Protein AF-A0A183BB86-F1 (afdb_monomer)

Organism: NCBI:txid27848

Nearest PDB structures (foldseek):
  3v79-assembly1_K  TM=8.725E-01  e=3.762E-03  Homo sapiens
  2f8y-assembly2_B  TM=8.846E-01  e=8.368E-03  Homo sapiens
  1yyh-assembly2_B  TM=8.819E-01  e=2.057E-02  Homo sapiens
  6lbf-assembly2_B  TM=8.464E-01  e=2.162E-02  Homo sapiens
  2qc9-assembly1_A  TM=4.990E-01  e=1.771E-02  Mus musculus

Structure (mmCIF, N/CA/C/O backbone):
data_AF-A0A183BB86-F1
#
_entry.id   AF-A0A183BB86-F1
#
loop_
_atom_site.group_PDB
_atom_site.id
_atom_site.type_symbol
_atom_site.label_atom_id
_atom_site.label_alt_id
_atom_site.label_comp_id
_atom_site.label_asym_id
_atom_site.label_entity_id
_atom_site.label_seq_id
_atom_site.pdbx_PDB_ins_code
_atom_site.Cartn_x
_atom_site.Cartn_y
_atom_site.Cartn_z
_atom_site.occupancy
_atom_site.B_iso_or_equiv
_atom_site.auth_seq_id
_atom_site.auth_comp_id
_atom_site.auth_asym_id
_atom_site.auth_atom_id
_atom_site.pdbx_PDB_model_num
ATOM 1 N N . LEU A 1 1 ? -7.650 15.129 41.020 1.00 38.31 1 LEU A N 1
ATOM 2 C CA . LEU A 1 1 ? -8.133 15.764 39.777 1.00 38.31 1 LEU A CA 1
ATOM 3 C C . LEU A 1 1 ? -8.322 14.640 38.784 1.00 38.31 1 LEU A C 1
ATOM 5 O O . LEU A 1 1 ? -7.413 13.845 38.614 1.00 38.31 1 LEU A O 1
ATOM 9 N N . SER A 1 2 ? -9.561 14.512 38.340 1.00 40.28 2 SER A N 1
ATOM 10 C CA . SER A 1 2 ? -10.213 13.362 37.722 1.00 40.28 2 SER A CA 1
ATOM 11 C C . SER A 1 2 ? -9.465 12.733 36.550 1.00 40.28 2 SER A C 1
ATOM 13 O O . SER A 1 2 ? -9.157 13.425 35.579 1.00 40.28 2 SER A O 1
ATOM 15 N N . ASP A 1 3 ? -9.324 11.409 36.613 1.00 43.28 3 ASP A N 1
ATOM 16 C CA . ASP A 1 3 ? -9.205 10.525 35.458 1.00 43.28 3 ASP A CA 1
ATOM 17 C C . ASP A 1 3 ? -10.439 10.703 34.565 1.00 43.28 3 ASP A C 1
ATOM 19 O O . ASP A 1 3 ? -11.461 10.037 34.721 1.00 43.28 3 ASP A O 1
ATOM 23 N N . ALA A 1 4 ? -10.365 11.653 33.637 1.00 41.25 4 ALA A N 1
ATOM 24 C CA . ALA A 1 4 ? -11.267 11.706 32.501 1.00 41.25 4 ALA A CA 1
ATOM 25 C C . ALA A 1 4 ? -10.778 10.669 31.484 1.00 41.25 4 ALA A C 1
ATOM 27 O O . ALA A 1 4 ? -10.147 11.000 30.481 1.00 41.25 4 ALA A O 1
ATOM 28 N N . VAL A 1 5 ? -11.051 9.394 31.765 1.00 46.25 5 VAL A N 1
ATOM 29 C CA . VAL A 1 5 ? -11.185 8.398 30.704 1.00 46.25 5 VAL A CA 1
ATOM 30 C C . VAL A 1 5 ? -12.463 8.787 29.976 1.00 46.25 5 VAL A C 1
ATOM 32 O O . VAL A 1 5 ? -13.560 8.385 30.348 1.00 46.25 5 VAL A O 1
ATOM 35 N N . THR A 1 6 ? -12.330 9.692 29.010 1.00 48.59 6 THR A N 1
ATOM 36 C CA . THR A 1 6 ? -13.390 9.997 28.062 1.00 48.59 6 THR A CA 1
ATOM 37 C C . THR A 1 6 ? -13.710 8.677 27.380 1.00 48.59 6 THR A C 1
ATOM 39 O O . THR A 1 6 ? -12.879 8.169 26.625 1.00 48.59 6 THR A O 1
ATOM 42 N N . GLU A 1 7 ? -14.852 8.079 27.718 1.00 49.53 7 GLU A N 1
ATOM 43 C CA . GLU A 1 7 ? -15.354 6.906 27.016 1.00 49.53 7 GLU A CA 1
ATOM 44 C C . GLU A 1 7 ? -15.358 7.248 25.527 1.00 49.53 7 GLU A C 1
ATOM 46 O O . GLU A 1 7 ? -16.041 8.175 25.079 1.00 49.53 7 GLU A O 1
ATOM 51 N N . LEU A 1 8 ? -14.475 6.586 24.775 1.00 53.34 8 LEU A N 1
ATOM 52 C CA . LEU A 1 8 ? -14.474 6.707 23.330 1.00 53.34 8 LEU A CA 1
ATOM 53 C C . LEU A 1 8 ? -15.846 6.223 22.856 1.00 53.34 8 LEU A C 1
ATOM 55 O O . LEU A 1 8 ? -16.294 5.180 23.328 1.00 53.34 8 LEU A O 1
ATOM 59 N N . PRO A 1 9 ? -16.522 6.963 21.962 1.00 58.25 9 PRO A N 1
ATOM 60 C CA . PRO A 1 9 ? -17.834 6.561 21.479 1.00 58.25 9 PRO A CA 1
ATOM 61 C C . PRO A 1 9 ? -17.770 5.127 20.943 1.00 58.25 9 PRO A C 1
ATOM 63 O O . PRO A 1 9 ? -16.873 4.810 20.160 1.00 58.25 9 PRO A O 1
ATOM 66 N N . ASP A 1 10 ? -18.737 4.291 21.338 1.00 58.84 10 ASP A N 1
ATOM 67 C CA . ASP A 1 10 ? -18.831 2.866 20.966 1.00 58.84 10 ASP A CA 1
ATOM 68 C C . ASP A 1 10 ? -18.765 2.623 19.447 1.00 58.84 10 ASP A C 1
ATOM 70 O O . ASP A 1 10 ? -18.456 1.521 18.991 1.00 58.84 10 ASP A O 1
ATOM 74 N N . ALA A 1 11 ? -19.050 3.654 18.645 1.00 63.62 11 ALA A N 1
ATOM 75 C CA . ALA A 1 11 ? -18.959 3.620 17.197 1.00 63.62 11 ALA A CA 1
ATOM 76 C C . ALA A 1 11 ? -18.257 4.865 16.640 1.00 63.62 11 ALA A C 1
ATOM 78 O O . ALA A 1 11 ? -18.600 6.008 16.955 1.00 63.62 11 ALA A O 1
ATOM 79 N N . LEU A 1 12 ? -17.301 4.632 15.740 1.00 72.69 12 LEU A N 1
ATOM 80 C CA . LEU A 1 12 ? -16.688 5.682 14.932 1.00 72.69 12 LEU A CA 1
ATOM 81 C C . LEU A 1 12 ? -17.721 6.336 13.997 1.00 72.69 12 LEU A C 1
ATOM 83 O O . LEU A 1 12 ? -18.681 5.681 13.580 1.00 72.69 12 LEU A O 1
ATOM 87 N N . PRO A 1 13 ? -17.523 7.617 13.631 1.00 75.44 13 PRO A N 1
ATOM 88 C CA . PRO A 1 13 ? -18.440 8.324 12.749 1.00 75.44 13 PRO A CA 1
ATOM 89 C C . PRO A 1 13 ? -18.588 7.607 11.404 1.00 75.44 13 PRO A C 1
ATOM 91 O O . PRO A 1 13 ? -17.641 7.010 10.881 1.00 75.44 13 PRO A O 1
ATOM 94 N N . ALA A 1 14 ? -19.794 7.700 10.840 1.00 74.06 14 ALA A N 1
ATOM 95 C CA . ALA A 1 14 ? -20.102 7.156 9.526 1.00 74.06 14 ALA A CA 1
ATOM 96 C C . ALA A 1 14 ? -19.128 7.703 8.459 1.00 74.06 14 ALA A C 1
ATOM 98 O O . ALA A 1 14 ? -18.675 8.848 8.566 1.00 74.06 14 ALA A O 1
ATOM 99 N N . PRO A 1 15 ? -18.790 6.902 7.431 1.00 78.12 15 PRO A N 1
ATOM 100 C CA . PRO A 1 15 ? -17.920 7.356 6.353 1.00 78.12 15 PRO A CA 1
ATOM 101 C C . PRO A 1 15 ? -18.531 8.544 5.598 1.00 78.12 15 PRO A C 1
ATOM 103 O O . PRO A 1 15 ? -19.746 8.751 5.607 1.00 78.12 15 PRO A O 1
ATOM 106 N N . SER A 1 16 ? -17.678 9.303 4.906 1.00 79.31 16 SER A N 1
ATOM 107 C CA . SER A 1 16 ? -18.113 10.375 4.009 1.00 79.31 16 SER A CA 1
ATOM 108 C C . SER A 1 16 ? -18.976 9.837 2.859 1.00 79.31 16 SER A C 1
ATOM 110 O O . SER A 1 16 ? -19.058 8.627 2.634 1.00 79.31 16 SER A O 1
ATOM 112 N N . LEU A 1 17 ? -19.584 10.741 2.082 1.00 71.75 17 LEU A N 1
ATOM 113 C CA . LEU A 1 17 ? -20.336 10.381 0.869 1.00 71.75 17 LEU A CA 1
ATOM 114 C C . LEU A 1 17 ? -19.495 9.555 -0.118 1.00 71.75 17 LEU A C 1
ATOM 116 O O . LEU A 1 17 ? -20.019 8.648 -0.758 1.00 71.75 17 LEU A O 1
ATOM 120 N N . ASP A 1 18 ? -18.185 9.810 -0.161 1.00 76.25 18 ASP A N 1
ATOM 121 C CA . ASP A 1 18 ? -17.228 9.072 -0.986 1.00 76.25 18 ASP A CA 1
ATOM 122 C C . ASP A 1 18 ? -16.643 7.846 -0.264 1.00 76.25 18 ASP A C 1
ATOM 124 O O . ASP A 1 18 ? -15.666 7.253 -0.722 1.00 76.25 18 ASP A O 1
ATOM 128 N N . GLY A 1 19 ? -17.210 7.431 0.869 1.00 83.88 19 GLY A N 1
ATOM 129 C CA . GLY A 1 19 ? -16.778 6.251 1.617 1.00 83.88 19 GLY A CA 1
ATOM 130 C C . GLY A 1 19 ? -15.494 6.443 2.431 1.00 83.88 19 GLY A C 1
ATOM 131 O O . GLY A 1 19 ? -14.995 5.470 2.999 1.00 83.88 19 GLY A O 1
ATOM 132 N N . LEU A 1 20 ? -14.947 7.662 2.508 1.00 87.00 20 LEU A N 1
ATOM 133 C CA . LEU A 1 20 ? -13.727 7.937 3.268 1.00 87.00 20 LEU A CA 1
ATOM 134 C C . LEU A 1 20 ? -14.026 7.923 4.767 1.00 87.00 20 LEU A C 1
ATOM 136 O O . LEU A 1 20 ? -14.927 8.604 5.253 1.00 87.00 20 LEU A O 1
ATOM 140 N N . THR A 1 21 ? -13.236 7.158 5.508 1.00 91.69 21 THR A N 1
ATOM 141 C CA . THR A 1 21 ? -13.266 7.121 6.977 1.00 91.69 21 THR A CA 1
ATOM 142 C C . THR A 1 21 ? -12.243 8.100 7.562 1.00 91.69 21 THR A C 1
ATOM 144 O O . THR A 1 21 ? -11.303 8.482 6.858 1.00 91.69 21 THR A O 1
ATOM 147 N N . PRO A 1 22 ? -12.328 8.459 8.858 1.00 93.69 22 PRO A N 1
ATOM 148 C CA . PRO A 1 22 ? -11.283 9.242 9.526 1.00 93.69 22 PRO A CA 1
ATOM 149 C C . PRO A 1 22 ? -9.873 8.666 9.334 1.00 93.69 22 PRO A C 1
ATOM 151 O O . PRO A 1 22 ? -8.911 9.414 9.178 1.00 93.69 22 PRO A O 1
ATOM 154 N N . LEU A 1 23 ? -9.756 7.334 9.262 1.00 95.19 23 LEU A N 1
ATOM 155 C CA . LEU A 1 23 ? -8.480 6.652 9.060 1.00 95.19 23 LEU A CA 1
ATOM 156 C C . LEU A 1 23 ? -7.883 6.914 7.665 1.00 95.19 23 LEU A C 1
ATOM 158 O O . LEU A 1 23 ? -6.664 6.960 7.534 1.00 95.19 23 LEU A O 1
ATOM 162 N N . HIS A 1 24 ? -8.708 7.160 6.639 1.00 94.06 24 HIS A N 1
ATOM 163 C CA . HIS A 1 24 ? -8.213 7.574 5.320 1.00 94.06 24 HIS A CA 1
ATOM 164 C C . HIS A 1 24 ? -7.545 8.948 5.377 1.00 94.06 24 HIS A C 1
ATOM 166 O O . HIS A 1 24 ? -6.456 9.128 4.837 1.00 94.06 24 HIS A O 1
ATOM 172 N N . TYR A 1 25 ? -8.184 9.910 6.045 1.00 92.88 25 TYR A N 1
ATOM 173 C CA . TYR A 1 25 ? -7.627 11.252 6.202 1.00 92.88 25 TYR A CA 1
ATOM 174 C C . TYR A 1 25 ? -6.345 11.221 7.036 1.00 92.88 25 TYR A C 1
ATOM 176 O O . TYR A 1 25 ? -5.345 11.812 6.639 1.00 92.88 25 TYR A O 1
ATOM 184 N N . ALA A 1 26 ? -6.345 10.468 8.140 1.00 96.19 26 ALA A N 1
ATOM 185 C CA . ALA A 1 26 ? -5.178 10.318 9.004 1.00 96.19 26 ALA A CA 1
ATOM 186 C C . ALA A 1 26 ? -3.959 9.740 8.263 1.00 96.19 26 ALA A C 1
ATOM 188 O O . ALA A 1 26 ? -2.842 10.205 8.473 1.00 96.19 26 ALA A O 1
ATOM 189 N N . ALA A 1 27 ? -4.172 8.792 7.343 1.00 96.00 27 ALA A N 1
ATOM 190 C CA . ALA A 1 27 ? -3.106 8.181 6.547 1.00 96.00 27 ALA A CA 1
ATOM 191 C C . ALA A 1 27 ? -2.322 9.189 5.683 1.00 96.00 27 ALA A C 1
ATOM 193 O O . ALA A 1 27 ? -1.146 8.970 5.381 1.00 96.00 27 ALA A O 1
ATOM 194 N N . LEU A 1 28 ? -2.961 10.294 5.282 1.00 94.38 28 LEU A N 1
ATOM 195 C CA . LEU A 1 28 ? -2.365 11.341 4.446 1.00 94.38 28 LEU A CA 1
ATOM 196 C C . LEU A 1 28 ? -1.627 12.417 5.251 1.00 94.38 28 LEU A C 1
ATOM 198 O O . LEU A 1 28 ? -0.843 13.171 4.672 1.00 94.38 28 LEU A O 1
ATOM 202 N N . LEU A 1 29 ? -1.846 12.495 6.565 1.00 94.31 29 LEU A N 1
ATOM 203 C CA . LEU A 1 29 ? -1.234 13.528 7.396 1.00 94.31 29 LEU A CA 1
ATOM 204 C C . LEU A 1 29 ? 0.285 13.310 7.508 1.00 94.31 29 LEU A C 1
ATOM 206 O O . LEU A 1 29 ? 0.714 12.208 7.871 1.00 94.31 29 LEU A O 1
ATOM 210 N N . PRO A 1 30 ? 1.113 14.320 7.193 1.00 93.88 30 PRO A N 1
ATOM 211 C CA . PRO A 1 30 ? 2.547 14.250 7.436 1.00 93.88 30 PRO A CA 1
ATOM 212 C C . PRO A 1 30 ? 2.863 14.323 8.934 1.00 93.88 30 PRO A C 1
ATOM 214 O O . PRO A 1 30 ? 2.013 14.686 9.748 1.00 93.88 30 PRO A O 1
ATOM 217 N N . GLY A 1 31 ? 4.107 14.004 9.278 1.00 96.62 31 GLY A N 1
ATOM 218 C CA . GLY A 1 31 ? 4.631 14.162 10.628 1.00 96.62 31 GLY A CA 1
ATOM 219 C C . GLY A 1 31 ? 4.199 13.065 11.599 1.00 96.62 31 GLY A C 1
ATOM 220 O O . GLY A 1 31 ? 3.493 12.108 11.265 1.00 96.62 31 GLY A O 1
ATOM 221 N N . MET A 1 32 ? 4.658 13.209 12.842 1.00 95.75 32 MET A N 1
ATOM 222 C CA . MET A 1 32 ? 4.347 12.271 13.923 1.00 95.75 32 MET A CA 1
ATOM 223 C C . MET A 1 32 ? 2.882 12.362 14.355 1.00 95.75 32 MET A C 1
ATOM 225 O O . MET A 1 32 ? 2.328 11.383 14.852 1.00 95.75 32 MET A O 1
ATOM 229 N N . GLU A 1 33 ? 2.237 13.501 14.119 1.00 95.44 33 GLU A N 1
ATOM 230 C CA . GLU A 1 33 ? 0.822 13.737 14.375 1.00 95.44 33 GLU A CA 1
ATOM 231 C C . GLU A 1 33 ? -0.041 12.764 13.564 1.00 95.44 33 GLU A C 1
ATOM 233 O O . GLU A 1 33 ? -0.938 12.126 14.114 1.00 95.44 33 GLU A O 1
ATOM 238 N N . GLY A 1 34 ? 0.274 12.565 12.277 1.00 95.19 34 GLY A N 1
ATOM 239 C CA . GLY A 1 34 ? -0.422 11.594 11.430 1.00 95.19 34 GLY A CA 1
ATOM 240 C C . GLY A 1 34 ? -0.305 10.161 11.955 1.00 95.19 34 GLY A C 1
ATOM 241 O O . GLY A 1 34 ? -1.298 9.433 12.021 1.00 95.19 34 GLY A O 1
ATOM 242 N N . VAL A 1 35 ? 0.891 9.778 12.414 1.00 97.94 35 VAL A N 1
ATOM 243 C CA . VAL A 1 35 ? 1.153 8.467 13.034 1.00 97.94 35 VAL A CA 1
ATOM 244 C C . VAL A 1 35 ? 0.319 8.290 14.308 1.00 97.94 35 VAL A C 1
ATOM 246 O O . VAL A 1 35 ? -0.315 7.250 14.500 1.00 97.94 35 VAL A O 1
ATOM 249 N N . GLN A 1 36 ? 0.286 9.309 15.170 1.00 97.94 36 GLN A N 1
ATOM 250 C CA . GLN A 1 36 ? -0.463 9.289 16.428 1.00 97.94 36 GLN A CA 1
ATOM 251 C C . GLN A 1 36 ? -1.973 9.206 16.195 1.00 97.94 36 GLN A C 1
ATOM 253 O O . GLN A 1 36 ? -2.640 8.384 16.824 1.00 97.94 36 GLN A O 1
ATOM 258 N N . ILE A 1 37 ? -2.508 9.993 15.258 1.00 97.06 37 ILE A N 1
ATOM 259 C CA . ILE A 1 37 ? -3.932 9.964 14.907 1.00 97.06 37 ILE A CA 1
ATOM 260 C C . ILE A 1 37 ? -4.307 8.595 14.327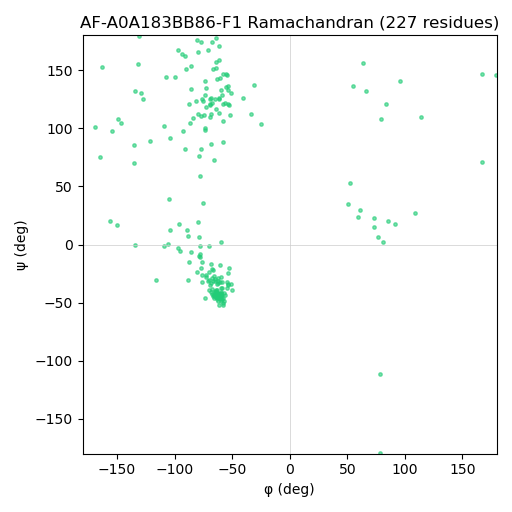 1.00 97.06 37 ILE A C 1
ATOM 262 O O . ILE A 1 37 ? -5.313 8.019 14.741 1.00 97.06 37 ILE A O 1
ATOM 266 N N . CYS A 1 38 ? -3.483 8.020 13.441 1.00 97.44 38 CYS A N 1
ATOM 267 C CA . CYS A 1 38 ? -3.698 6.656 12.949 1.00 97.44 38 CYS A CA 1
ATOM 268 C C . CYS A 1 38 ? -3.729 5.646 14.104 1.00 97.44 38 CYS A C 1
ATOM 270 O O . CYS A 1 38 ? -4.642 4.828 14.177 1.00 97.44 38 CYS A O 1
ATOM 272 N N . SER A 1 39 ? -2.775 5.729 15.037 1.00 97.62 39 SER A N 1
ATOM 273 C CA . SER A 1 39 ? -2.725 4.843 16.206 1.00 97.62 39 SER A CA 1
ATOM 274 C C . SER A 1 39 ? -3.984 4.949 17.073 1.00 97.62 39 SER A C 1
ATOM 276 O O . SER A 1 39 ? -4.532 3.924 17.475 1.00 97.62 39 SER A O 1
ATOM 278 N N . LEU A 1 40 ? -4.477 6.164 17.332 1.00 96.94 40 LEU A N 1
ATOM 279 C CA . LEU A 1 40 ? -5.700 6.386 18.109 1.00 96.94 40 LEU A CA 1
ATOM 280 C C . LEU A 1 40 ? -6.933 5.794 17.421 1.00 96.94 40 LEU A C 1
ATOM 282 O O . LEU A 1 40 ? -7.718 5.102 18.063 1.00 96.94 40 LEU A O 1
ATOM 286 N N . LEU A 1 41 ? -7.081 6.017 16.115 1.00 96.00 41 LEU A N 1
ATOM 287 C CA . LEU A 1 41 ? -8.214 5.495 15.351 1.00 96.00 41 LEU A CA 1
ATOM 288 C C . LEU A 1 41 ? -8.207 3.963 15.291 1.00 96.00 41 LEU A C 1
ATOM 290 O O . LEU A 1 41 ? -9.252 3.343 15.462 1.00 96.00 41 LEU A O 1
ATOM 294 N N . LEU A 1 42 ? -7.040 3.343 15.106 1.00 95.69 42 LEU A N 1
ATOM 295 C CA . LEU A 1 42 ? -6.911 1.882 15.110 1.00 95.69 42 LEU A CA 1
ATOM 296 C C . LEU A 1 42 ? -7.232 1.286 16.489 1.00 95.69 42 LEU A C 1
ATOM 298 O O . LEU A 1 42 ? -7.929 0.278 16.568 1.00 95.69 42 LEU A O 1
ATOM 302 N N . LYS A 1 43 ? -6.803 1.936 17.582 1.00 95.19 43 LYS A N 1
ATOM 303 C CA . LYS A 1 43 ? -7.196 1.553 18.954 1.00 95.19 43 LYS A CA 1
ATOM 304 C C . LYS A 1 43 ? -8.703 1.680 19.188 1.00 95.19 43 LYS A C 1
ATO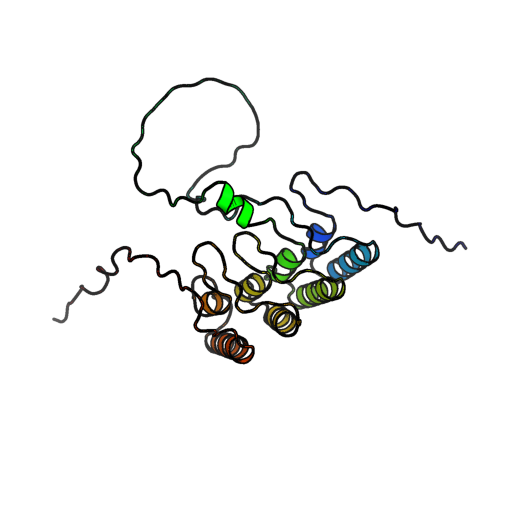M 306 O O . LYS A 1 43 ? -9.264 0.889 19.934 1.00 95.19 43 LYS A O 1
ATOM 311 N N . ALA A 1 44 ? -9.354 2.628 18.517 1.00 93.88 44 ALA A N 1
ATOM 312 C CA . ALA A 1 44 ? -10.806 2.797 18.506 1.00 93.88 44 ALA A CA 1
ATOM 313 C C . ALA A 1 44 ? -11.532 1.830 17.543 1.00 93.88 44 ALA A C 1
ATOM 315 O O . ALA A 1 44 ? -12.665 2.089 17.148 1.00 93.88 44 ALA A O 1
ATOM 316 N N . SER A 1 45 ? -10.890 0.727 17.137 1.00 91.19 45 SER A N 1
ATOM 317 C CA . SER A 1 45 ? -11.443 -0.281 16.219 1.00 91.19 45 SER A CA 1
ATOM 318 C C . SER A 1 45 ? -11.810 0.249 14.823 1.00 91.19 45 SER A C 1
ATOM 320 O O . SER A 1 45 ? -12.705 -0.285 14.166 1.00 91.19 45 SER A O 1
ATOM 322 N N . ALA A 1 46 ? -11.117 1.283 14.327 1.00 93.44 46 ALA A N 1
ATOM 323 C CA . ALA A 1 46 ? -11.237 1.678 12.925 1.00 93.44 46 ALA A CA 1
ATOM 324 C C . ALA A 1 46 ? -10.785 0.534 12.010 1.00 93.44 46 ALA A C 1
ATOM 326 O O . ALA A 1 46 ? -9.655 0.071 12.125 1.00 93.44 46 ALA A O 1
ATOM 327 N N . ASP A 1 47 ? -11.636 0.129 11.065 1.00 93.12 47 ASP A N 1
ATOM 328 C CA . ASP A 1 47 ? -11.298 -0.894 10.070 1.00 93.12 47 ASP A CA 1
ATOM 329 C C . ASP A 1 47 ? -10.228 -0.371 9.084 1.00 93.12 47 ASP A C 1
ATOM 331 O O . ASP A 1 47 ? -10.522 0.519 8.271 1.00 93.12 47 ASP A O 1
ATOM 335 N N . PRO A 1 48 ? -8.995 -0.919 9.102 1.00 95.25 48 PRO A N 1
ATOM 336 C CA . PRO A 1 48 ? -7.923 -0.484 8.211 1.00 95.25 48 PRO A CA 1
ATOM 337 C C . PRO A 1 48 ? -8.054 -1.029 6.782 1.00 95.25 48 PRO A C 1
ATOM 339 O O . PRO A 1 48 ? -7.334 -0.585 5.885 1.00 95.25 48 PRO A O 1
ATOM 342 N N . SER A 1 49 ? -8.960 -1.980 6.552 1.00 95.25 49 SER A N 1
ATOM 343 C CA . SER A 1 49 ? -9.239 -2.568 5.239 1.00 95.25 49 SER A CA 1
ATOM 344 C C . SER A 1 49 ? -10.446 -1.933 4.553 1.00 95.25 49 SER A C 1
ATOM 346 O O . SER A 1 49 ? -10.742 -2.278 3.407 1.00 95.25 49 SER A O 1
ATOM 348 N N . ARG A 1 50 ? -11.134 -0.991 5.213 1.00 92.44 50 ARG A N 1
ATOM 349 C CA . ARG A 1 50 ? -12.301 -0.316 4.647 1.00 92.44 50 ARG A CA 1
ATOM 350 C C . ARG A 1 50 ? -11.928 0.367 3.335 1.00 92.44 50 ARG A C 1
ATOM 352 O O . ARG A 1 50 ? -11.067 1.242 3.316 1.00 92.44 50 ARG A O 1
ATOM 359 N N . GLN A 1 51 ? -12.602 -0.011 2.253 1.00 90.81 51 GLN A N 1
ATOM 360 C CA . GLN A 1 51 ? -12.460 0.657 0.963 1.00 90.81 51 GLN A CA 1
ATOM 361 C C . GLN A 1 51 ? -13.398 1.861 0.891 1.00 90.81 51 GLN A C 1
ATOM 363 O O . GLN A 1 51 ? -14.579 1.764 1.237 1.00 90.81 51 GLN A O 1
ATOM 368 N N . ALA A 1 52 ? -12.865 2.984 0.419 1.00 89.38 52 ALA A N 1
ATOM 369 C CA . ALA A 1 52 ? -13.656 4.118 -0.030 1.00 89.38 52 ALA A CA 1
ATOM 370 C C . ALA A 1 52 ? -14.513 3.744 -1.255 1.00 89.38 52 ALA A C 1
ATOM 372 O O . ALA A 1 52 ? -14.443 2.635 -1.791 1.00 89.38 52 ALA A O 1
ATOM 373 N N . THR A 1 53 ? -15.318 4.682 -1.738 1.00 85.38 53 THR A N 1
ATOM 374 C CA . THR A 1 53 ? -15.943 4.547 -3.057 1.00 85.38 53 THR A CA 1
ATOM 375 C C . THR A 1 53 ? -14.873 4.607 -4.154 1.00 85.38 53 THR A C 1
ATOM 377 O O . THR A 1 53 ? -13.806 5.204 -3.985 1.00 85.38 53 THR A O 1
ATOM 380 N N . ALA A 1 54 ? -15.125 3.938 -5.280 1.00 75.38 54 ALA A N 1
ATOM 381 C CA . ALA A 1 54 ? -14.206 3.952 -6.412 1.00 75.38 54 ALA A CA 1
ATOM 382 C C . ALA A 1 54 ? -14.199 5.344 -7.069 1.00 75.38 54 ALA A C 1
ATOM 384 O O . ALA A 1 54 ? -15.174 5.748 -7.706 1.00 75.38 54 ALA A O 1
ATOM 385 N N . ASP A 1 55 ? -13.093 6.071 -6.919 1.00 67.75 55 ASP A N 1
ATOM 386 C CA . ASP A 1 55 ? -12.898 7.377 -7.549 1.00 67.75 55 ASP A CA 1
ATOM 387 C C . ASP A 1 55 ? -12.628 7.225 -9.060 1.00 67.75 55 ASP A C 1
ATOM 389 O O . ASP A 1 55 ? -11.910 6.332 -9.512 1.00 67.75 55 ASP A O 1
ATOM 393 N N . LYS A 1 56 ? -13.204 8.125 -9.862 1.00 59.28 56 LYS A N 1
ATOM 394 C CA . LYS A 1 56 ? -13.029 8.180 -11.318 1.00 59.28 56 LYS A CA 1
ATOM 395 C C . LYS A 1 56 ? -11.702 8.817 -11.744 1.00 59.28 56 LYS A C 1
ATOM 397 O O . LYS A 1 56 ? -11.382 8.721 -12.929 1.00 59.28 56 LYS A O 1
ATOM 402 N N . SER A 1 57 ? -10.941 9.427 -10.828 1.00 48.41 57 SER A N 1
ATOM 403 C CA . SER A 1 57 ? -9.689 10.152 -11.118 1.00 48.41 57 SER A CA 1
ATOM 404 C C . SER A 1 57 ? -8.641 9.353 -11.906 1.00 48.41 57 SER A C 1
ATOM 406 O O . SER A 1 57 ? -7.851 9.953 -12.630 1.00 48.41 57 SER A O 1
ATOM 408 N N . PHE A 1 58 ? -8.674 8.017 -11.840 1.00 41.81 58 PHE A N 1
ATOM 409 C CA . PHE A 1 58 ? -7.758 7.129 -12.573 1.00 41.81 58 PHE A CA 1
ATOM 410 C C . PHE A 1 58 ? -8.381 6.408 -13.771 1.00 41.81 58 PHE A C 1
ATOM 412 O O . PHE A 1 58 ? -7.690 5.648 -14.449 1.00 41.81 58 PHE A O 1
ATOM 419 N N . THR A 1 59 ? -9.666 6.623 -14.079 1.00 45.38 59 THR A N 1
ATOM 420 C CA . THR A 1 59 ? -10.201 6.073 -15.329 1.00 45.38 59 THR A CA 1
ATOM 421 C C . THR A 1 59 ? -9.555 6.794 -16.503 1.00 45.38 59 THR A C 1
ATOM 423 O O . THR A 1 59 ? -9.619 8.018 -16.585 1.00 45.38 59 THR A O 1
ATOM 426 N N . ILE A 1 60 ? -8.890 6.028 -17.374 1.00 38.28 60 ILE A N 1
ATOM 427 C CA . ILE A 1 60 ? -8.198 6.478 -18.589 1.00 38.28 60 ILE A CA 1
ATOM 428 C C . ILE A 1 60 ? -9.252 7.013 -19.571 1.00 38.28 60 ILE A C 1
ATOM 430 O O . ILE A 1 60 ? -9.640 6.343 -20.510 1.00 38.28 60 ILE A O 1
ATOM 434 N N . ASN A 1 61 ? -9.801 8.180 -19.255 1.00 37.62 61 ASN A N 1
ATOM 435 C CA . ASN A 1 61 ? -10.584 9.091 -20.087 1.00 37.62 61 ASN A CA 1
ATOM 436 C C . ASN A 1 61 ? -10.378 10.540 -19.599 1.00 37.62 61 ASN A C 1
ATOM 438 O O . ASN A 1 61 ? -11.125 11.438 -19.976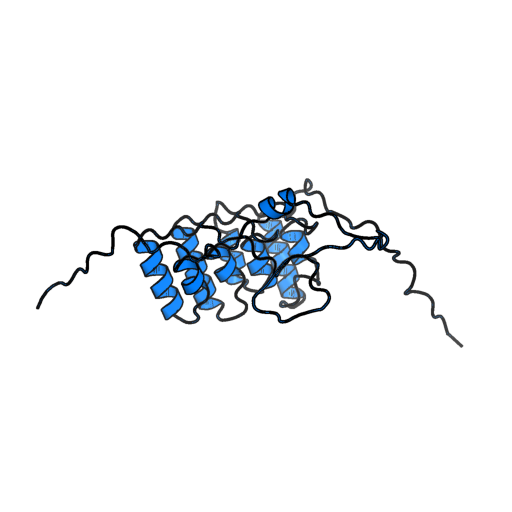 1.00 37.62 61 ASN A O 1
ATOM 442 N N . SER A 1 62 ? -9.336 10.803 -18.797 1.00 38.69 62 SER A N 1
ATOM 443 C CA . SER A 1 62 ? -8.835 12.159 -18.545 1.00 38.69 62 SER A CA 1
ATOM 444 C C . SER A 1 62 ? -8.002 12.639 -19.734 1.00 38.69 62 SER A C 1
ATOM 446 O O . SER A 1 62 ? -6.826 12.964 -19.616 1.00 38.69 62 SER A O 1
ATOM 448 N N . SER A 1 63 ? -8.628 12.681 -20.904 1.00 37.88 63 SER A N 1
ATOM 449 C CA . SER A 1 63 ? -8.220 13.554 -21.996 1.00 37.88 63 SER A CA 1
ATOM 450 C C . SER A 1 63 ? -9.209 14.717 -22.042 1.00 37.88 63 SER A C 1
ATOM 452 O O . SER A 1 63 ? -10.239 14.628 -22.697 1.00 37.88 63 SER A O 1
ATOM 454 N N . GLY A 1 64 ? -8.871 15.792 -21.323 1.00 40.38 64 GLY A N 1
ATOM 455 C CA . GLY A 1 64 ? -9.336 17.157 -21.590 1.00 40.38 64 GLY A CA 1
ATOM 456 C C . GLY A 1 64 ? -10.748 17.543 -21.126 1.00 40.38 64 GLY A C 1
ATOM 457 O O . GLY A 1 64 ? -11.734 17.242 -21.786 1.00 40.38 64 GLY A O 1
ATOM 458 N N . GLY A 1 65 ? -10.809 18.369 -20.074 1.00 31.88 65 GLY A N 1
ATOM 459 C CA . GLY A 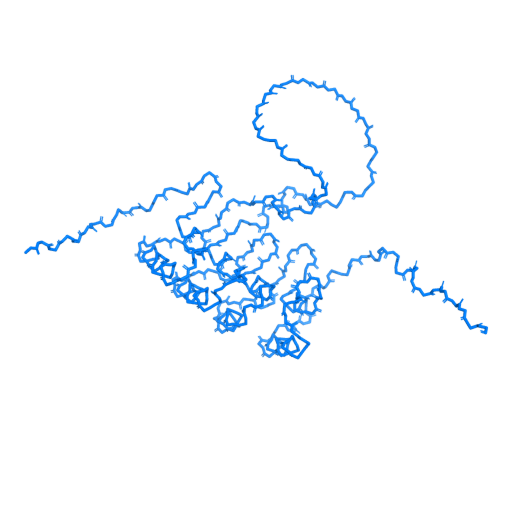1 65 ? -11.977 19.185 -19.700 1.00 31.88 65 GLY A CA 1
ATOM 460 C C . GLY A 1 65 ? -12.877 18.541 -18.637 1.00 31.88 65 GLY A C 1
ATOM 461 O O . GLY A 1 65 ? -13.102 17.344 -18.650 1.00 31.88 65 GLY A O 1
ATOM 462 N N . THR A 1 66 ? -13.440 19.231 -17.650 1.00 34.66 66 THR A N 1
ATOM 463 C CA . THR A 1 66 ? -13.540 20.659 -17.332 1.00 34.66 66 THR A CA 1
ATOM 464 C C . THR A 1 66 ? -13.952 20.776 -15.861 1.00 34.66 66 THR A C 1
ATOM 466 O O . THR A 1 66 ? -14.711 19.936 -15.376 1.00 34.66 66 THR A O 1
ATOM 469 N N . ASN A 1 67 ? -13.582 21.874 -15.197 1.00 44.75 67 ASN A N 1
ATOM 470 C CA . ASN A 1 67 ? -14.419 22.459 -14.146 1.00 44.75 67 ASN A CA 1
ATOM 471 C C . ASN A 1 67 ? -15.895 22.403 -14.569 1.00 44.75 67 ASN A C 1
ATOM 473 O O . ASN A 1 67 ? -16.214 22.929 -15.634 1.00 44.75 67 ASN A O 1
ATOM 477 N N . LYS A 1 68 ? -16.778 21.830 -13.747 1.00 35.66 68 LYS A N 1
ATOM 478 C CA . LYS A 1 68 ? -18.170 22.286 -13.606 1.00 35.66 68 LYS A CA 1
ATOM 479 C C . LYS A 1 68 ? -18.844 21.608 -12.420 1.00 35.66 68 LYS A C 1
ATOM 481 O O . LYS A 1 68 ? -19.293 20.467 -12.475 1.00 35.66 68 LYS A O 1
ATOM 486 N N . SER A 1 69 ? -18.909 22.381 -11.347 1.00 32.00 69 SER A N 1
ATOM 487 C CA . SER A 1 69 ? -19.910 22.280 -10.301 1.00 32.00 69 SER A CA 1
ATOM 488 C C . SER A 1 69 ? -21.329 22.346 -10.886 1.00 32.00 69 SER A C 1
ATOM 490 O O . SER A 1 69 ? -21.572 23.107 -11.816 1.00 32.00 69 SER A O 1
ATOM 492 N N . ALA A 1 70 ? -22.231 21.596 -10.251 1.00 34.47 70 ALA A N 1
ATOM 493 C CA . ALA A 1 70 ? -23.662 21.842 -10.041 1.00 34.47 70 ALA A CA 1
ATOM 494 C C . ALA A 1 70 ? -24.634 22.121 -11.220 1.00 34.47 70 ALA A C 1
ATOM 496 O O . ALA A 1 70 ? -24.469 23.033 -12.020 1.00 34.47 70 ALA A O 1
ATOM 497 N N . SER A 1 71 ? -25.788 21.442 -11.094 1.00 33.06 71 SER A N 1
ATOM 498 C CA . SER A 1 71 ? -27.156 21.872 -11.443 1.00 33.06 71 SER A CA 1
ATOM 499 C C . SER A 1 71 ? -27.667 21.728 -12.889 1.00 33.06 71 SER A C 1
ATOM 501 O O . SER A 1 71 ? -27.236 22.433 -13.792 1.00 33.06 71 SER A O 1
ATOM 503 N N . GLY A 1 72 ? -28.762 20.961 -13.029 1.00 29.53 72 GLY A N 1
ATOM 504 C CA . GLY A 1 72 ? -29.960 21.449 -13.732 1.00 29.53 72 GLY A CA 1
ATOM 505 C C . GLY A 1 72 ? -30.375 20.778 -15.051 1.00 29.53 72 GLY A C 1
ATOM 506 O O . GLY A 1 72 ? -29.801 21.047 -16.094 1.00 29.53 72 GLY A O 1
ATOM 507 N N . SER A 1 73 ? -31.495 20.049 -14.979 1.00 28.55 73 SER A N 1
ATOM 508 C CA . SER A 1 73 ? -32.578 19.910 -15.975 1.00 28.55 73 SER A CA 1
ATOM 509 C C . SER A 1 73 ? -32.389 19.249 -17.358 1.00 28.55 73 SER A C 1
ATOM 511 O O . SER A 1 73 ? -31.557 19.587 -18.187 1.00 28.55 73 SER A O 1
ATOM 513 N N . SER A 1 74 ? -33.359 18.363 -17.606 1.00 38.47 74 SER A N 1
ATOM 514 C CA . SER A 1 74 ? -33.868 17.733 -18.834 1.00 38.47 74 SER A CA 1
ATOM 515 C C . SER A 1 74 ? -33.815 18.515 -20.161 1.00 38.47 74 SER A C 1
ATOM 517 O O . SER A 1 74 ? -34.343 19.624 -20.230 1.00 38.47 74 SER A O 1
ATOM 519 N N . ARG A 1 75 ? -33.417 17.839 -21.252 1.00 30.34 75 ARG A N 1
ATOM 520 C CA . ARG A 1 75 ? -34.223 17.474 -22.453 1.00 30.34 75 ARG A CA 1
ATOM 521 C C . ARG A 1 75 ? -33.301 16.998 -23.589 1.00 30.34 75 ARG A C 1
ATOM 523 O O . ARG A 1 75 ? -32.162 17.430 -23.689 1.00 30.34 75 ARG A O 1
ATOM 530 N N . GLY A 1 76 ? -33.801 16.049 -24.383 1.00 33.88 76 GLY A N 1
ATOM 531 C CA . GLY A 1 76 ? -33.017 15.238 -25.318 1.00 33.88 76 GLY A CA 1
ATOM 532 C C . GLY A 1 76 ? -32.609 15.913 -26.626 1.00 33.88 76 GLY A C 1
ATOM 533 O O . GLY A 1 76 ? -33.050 17.014 -26.925 1.00 33.88 76 GLY A O 1
ATOM 534 N N . GLN A 1 77 ? -31.791 15.196 -27.396 1.00 32.44 77 GLN A N 1
ATOM 535 C CA . GLN A 1 77 ? -31.917 14.912 -28.832 1.00 32.44 77 GLN A CA 1
ATOM 536 C C . GLN A 1 77 ? -30.713 14.056 -29.264 1.00 32.44 77 GLN A C 1
ATOM 538 O O . GLN A 1 77 ? -29.612 14.184 -28.729 1.00 32.44 77 GLN A O 1
ATOM 543 N N . ASN A 1 78 ? -30.971 13.156 -30.209 1.00 39.84 78 ASN A N 1
ATOM 544 C CA . ASN A 1 78 ? -30.020 12.220 -30.797 1.00 39.84 78 ASN A CA 1
ATOM 545 C C . ASN A 1 78 ? -29.043 12.938 -31.734 1.00 39.84 78 ASN A C 1
ATOM 547 O O . ASN A 1 78 ? -29.493 13.663 -32.617 1.00 39.84 78 ASN A O 1
ATOM 551 N N . SER A 1 79 ? -27.748 12.625 -31.634 1.00 35.00 79 SER A N 1
ATOM 552 C CA . SER A 1 79 ? -26.776 12.901 -32.699 1.00 35.00 79 SER A CA 1
ATOM 553 C C . SER A 1 79 ? -25.714 11.809 -32.724 1.00 35.00 79 SER A C 1
ATOM 555 O O . SER A 1 79 ? -24.836 11.750 -31.866 1.00 35.00 79 SER A O 1
ATOM 557 N N . SER A 1 80 ? -25.827 10.935 -33.718 1.00 42.03 80 SER A N 1
ATOM 558 C CA . SER A 1 80 ? -24.860 9.911 -34.090 1.00 42.03 80 SER A CA 1
ATOM 559 C C . SER A 1 80 ? -23.470 10.513 -34.315 1.00 42.03 80 SER A C 1
ATOM 561 O O . SER A 1 80 ? -23.293 11.325 -35.222 1.00 42.03 80 SER A O 1
ATOM 563 N N . THR A 1 81 ? -22.467 10.066 -33.561 1.00 36.00 81 THR A N 1
ATOM 564 C CA . THR A 1 81 ? -21.062 10.183 -33.967 1.00 36.00 81 THR A CA 1
ATOM 565 C C . THR A 1 81 ? -20.376 8.831 -33.834 1.00 36.00 81 THR A C 1
ATOM 567 O O . THR A 1 81 ? -20.532 8.102 -32.857 1.00 36.00 81 THR A O 1
ATOM 570 N N . ASN A 1 82 ? -19.699 8.475 -34.921 1.00 30.42 82 ASN A N 1
AT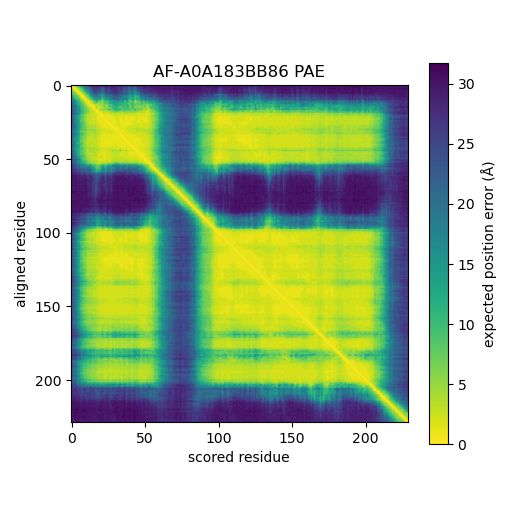OM 571 C CA . ASN A 1 82 ? -19.130 7.172 -35.212 1.00 30.42 82 ASN A CA 1
ATOM 572 C C . ASN A 1 82 ? -18.169 6.662 -34.130 1.00 30.42 82 ASN A C 1
ATOM 574 O O . ASN A 1 82 ? -17.273 7.361 -33.663 1.00 30.42 82 ASN A O 1
ATOM 578 N N . LEU A 1 83 ? -18.368 5.386 -33.813 1.00 42.66 83 LEU A N 1
ATOM 579 C CA . LEU A 1 83 ? -17.583 4.533 -32.936 1.00 42.66 83 LEU A CA 1
ATOM 580 C C . LEU A 1 83 ? -16.274 4.119 -33.621 1.00 42.66 83 LEU A C 1
ATOM 582 O O . LEU A 1 83 ? -16.307 3.279 -34.514 1.00 42.66 83 LEU A O 1
ATOM 586 N N . THR A 1 84 ? -15.124 4.603 -33.152 1.00 36.25 84 THR A N 1
ATOM 587 C CA . THR A 1 84 ? -13.838 3.908 -33.345 1.00 36.25 84 THR A CA 1
ATOM 588 C C . THR A 1 84 ? -12.895 4.193 -32.175 1.00 36.25 84 THR A C 1
ATOM 590 O O . THR A 1 84 ? -12.351 5.289 -32.073 1.00 36.25 84 THR A O 1
ATOM 593 N N . GLY A 1 85 ? -12.673 3.187 -31.319 1.00 40.12 85 GLY A N 1
ATOM 594 C CA . GLY A 1 85 ? -11.519 3.139 -30.408 1.00 40.12 85 GLY A CA 1
ATOM 595 C C . GLY A 1 85 ? -11.776 3.344 -28.911 1.00 40.12 85 GLY A C 1
ATOM 596 O O . GLY A 1 85 ? -10.870 3.799 -28.222 1.00 40.12 85 GLY A O 1
ATOM 597 N N . GLN A 1 86 ? -12.967 3.030 -28.392 1.00 39.38 86 GLN A N 1
ATOM 598 C CA . GLN A 1 86 ? -13.222 3.036 -26.946 1.00 39.38 86 GLN A CA 1
ATOM 599 C C . GLN A 1 86 ? -12.786 1.710 -26.317 1.00 39.38 86 GLN A C 1
ATOM 601 O O . GLN A 1 86 ? -13.429 0.678 -26.517 1.00 39.38 86 GLN A O 1
ATOM 606 N N . ASP A 1 87 ? -11.699 1.748 -25.548 1.00 43.50 87 ASP A N 1
ATOM 607 C CA . ASP A 1 87 ? -11.296 0.646 -24.683 1.00 43.50 87 ASP A CA 1
ATOM 608 C C . ASP A 1 87 ? -12.403 0.385 -23.646 1.00 43.50 87 ASP A C 1
ATOM 610 O O . ASP A 1 87 ? -12.750 1.214 -22.802 1.00 43.50 87 ASP A O 1
ATOM 614 N N . TYR A 1 88 ? -13.012 -0.786 -23.797 1.00 46.12 88 TYR A N 1
ATOM 615 C CA . TYR A 1 88 ? -14.225 -1.248 -23.141 1.00 46.12 88 TYR A CA 1
ATOM 616 C C . TYR A 1 88 ? -13.914 -1.665 -21.697 1.00 46.12 88 TYR A C 1
ATOM 618 O O . TYR A 1 88 ? -13.697 -2.842 -21.425 1.00 46.12 88 TYR A O 1
ATOM 626 N N . VAL A 1 89 ? -13.859 -0.712 -20.761 1.00 52.09 89 VAL A N 1
ATOM 627 C CA . VAL A 1 89 ? -13.969 -1.050 -19.332 1.00 52.09 89 VAL A CA 1
ATOM 628 C C . VAL A 1 89 ? -15.453 -1.079 -18.978 1.00 52.09 89 VAL A C 1
ATOM 630 O O . VAL A 1 89 ? -16.094 -0.031 -18.870 1.00 52.09 89 VAL A O 1
ATOM 633 N N . THR A 1 90 ? -16.017 -2.276 -18.826 1.00 56.72 90 THR A N 1
ATOM 634 C CA . THR A 1 90 ? -17.420 -2.463 -18.432 1.00 56.72 90 THR A CA 1
ATOM 635 C C . THR A 1 90 ? -17.675 -1.927 -17.023 1.00 56.72 90 THR A C 1
ATOM 637 O O . THR A 1 90 ? -16.769 -1.836 -16.193 1.00 56.72 90 THR A O 1
ATOM 640 N N . THR A 1 91 ? -18.930 -1.596 -16.705 1.00 55.56 91 THR A N 1
ATOM 641 C CA . THR A 1 91 ? -19.346 -1.204 -15.345 1.00 55.56 91 THR A CA 1
ATOM 642 C C . THR A 1 91 ? -18.950 -2.252 -14.294 1.00 55.56 91 THR A C 1
ATOM 644 O O . THR A 1 91 ? -18.561 -1.895 -13.186 1.00 55.56 91 THR A O 1
ATOM 647 N N . GLU A 1 92 ? -18.959 -3.534 -14.662 1.00 52.41 92 GLU A N 1
ATOM 648 C CA . GLU A 1 92 ? -18.532 -4.648 -13.805 1.00 52.41 92 GLU A CA 1
ATOM 649 C C . GLU A 1 92 ? -17.020 -4.641 -13.542 1.00 52.41 92 GLU A C 1
ATOM 651 O O . GLU A 1 92 ? -16.583 -4.823 -12.408 1.00 52.41 92 GLU A O 1
ATOM 656 N N . GLN A 1 93 ? -16.207 -4.334 -14.558 1.00 53.59 93 GLN A N 1
ATOM 657 C CA . GLN A 1 93 ? -14.761 -4.176 -14.386 1.00 53.59 93 GLN A CA 1
ATOM 658 C C . GLN A 1 93 ? -14.417 -2.980 -13.490 1.00 53.59 93 GLN A C 1
ATOM 660 O O . GLN A 1 93 ? -13.424 -3.041 -12.775 1.00 53.59 93 GLN A O 1
ATOM 665 N N . ARG A 1 94 ? -15.247 -1.924 -13.456 1.00 54.41 94 ARG A N 1
ATOM 666 C CA . ARG A 1 94 ? -15.070 -0.786 -12.528 1.00 54.41 94 ARG A CA 1
ATOM 667 C C . ARG A 1 94 ? -15.333 -1.171 -11.073 1.00 54.41 94 ARG A C 1
ATOM 669 O O . ARG A 1 94 ? -14.641 -0.667 -10.195 1.00 54.41 94 ARG A O 1
ATOM 676 N N . ALA A 1 95 ? -16.287 -2.066 -10.813 1.00 52.81 95 ALA A N 1
ATOM 677 C CA . ALA A 1 95 ? -16.512 -2.604 -9.470 1.00 52.81 95 ALA A CA 1
ATOM 678 C C . ALA A 1 95 ? -15.314 -3.441 -8.985 1.00 52.81 95 ALA A C 1
ATOM 680 O O . ALA A 1 95 ? -14.993 -3.428 -7.799 1.00 52.81 95 ALA A O 1
ATOM 681 N N . LEU A 1 96 ? -14.605 -4.094 -9.914 1.00 54.78 96 LEU A N 1
ATOM 682 C CA . LEU A 1 96 ? -13.404 -4.885 -9.634 1.00 54.78 96 LEU A CA 1
ATOM 683 C C . LEU A 1 96 ? -12.200 -4.049 -9.171 1.00 54.78 96 LEU A C 1
ATOM 685 O O . LEU A 1 96 ? -11.275 -4.586 -8.566 1.00 54.78 96 LEU A O 1
ATOM 689 N N . LEU A 1 97 ? -12.192 -2.748 -9.475 1.00 66.62 97 LEU A N 1
ATOM 690 C CA . LEU A 1 97 ? -11.063 -1.875 -9.175 1.00 66.62 97 LEU A CA 1
ATOM 691 C C . LEU A 1 97 ? -10.987 -1.484 -7.706 1.00 66.62 97 LEU A C 1
ATOM 693 O O . LEU A 1 97 ? -9.884 -1.208 -7.252 1.00 66.62 97 LEU A O 1
ATOM 697 N N . GLY A 1 98 ? -12.115 -1.481 -6.988 1.00 78.31 98 GLY A N 1
ATOM 698 C CA . GLY A 1 98 ? -12.187 -1.109 -5.578 1.00 78.31 98 GLY A CA 1
ATOM 699 C C . GLY A 1 98 ? -11.819 0.353 -5.293 1.00 78.31 98 GLY A C 1
ATOM 700 O O . GLY A 1 98 ? -11.097 1.015 -6.042 1.00 78.31 98 GLY A O 1
ATOM 701 N N . GLY A 1 99 ? -12.320 0.886 -4.180 1.00 88.50 99 GLY A N 1
ATOM 702 C CA . GLY A 1 99 ? -11.820 2.156 -3.665 1.00 88.50 99 GLY A CA 1
ATOM 703 C C . GLY A 1 99 ? -10.516 1.988 -2.898 1.00 88.50 99 GLY A C 1
ATOM 704 O O . GLY A 1 99 ? -10.113 0.886 -2.509 1.00 88.50 99 GLY A O 1
ATOM 705 N N . ARG A 1 100 ? -9.848 3.118 -2.666 1.00 91.00 100 ARG A N 1
ATOM 706 C CA . ARG A 1 100 ? -8.633 3.174 -1.849 1.00 91.00 100 ARG A CA 1
ATOM 707 C C . ARG A 1 100 ? -8.955 2.771 -0.415 1.00 91.00 100 ARG A C 1
ATOM 709 O O . ARG A 1 100 ? -10.010 3.123 0.094 1.00 91.00 100 ARG A O 1
ATOM 716 N N . THR A 1 101 ? -8.029 2.059 0.214 1.00 95.31 101 THR A N 1
ATOM 717 C CA . THR A 1 101 ? -8.009 1.862 1.671 1.00 95.31 101 THR A CA 1
ATOM 718 C C . THR A 1 101 ? -7.049 2.874 2.299 1.00 95.31 101 THR A C 1
ATOM 720 O O . THR A 1 101 ? -6.219 3.448 1.579 1.00 95.31 101 THR A O 1
ATOM 723 N N . PRO A 1 102 ? -7.064 3.059 3.628 1.00 95.94 102 PRO A N 1
ATOM 724 C CA . PRO A 1 102 ? -6.044 3.852 4.309 1.00 95.94 102 PRO A CA 1
ATOM 725 C C . PRO A 1 102 ? -4.617 3.368 4.008 1.00 95.94 102 PRO A C 1
ATOM 727 O O . PRO A 1 102 ? -3.725 4.185 3.783 1.00 95.94 102 PRO A O 1
ATOM 730 N N . LEU A 1 103 ? -4.420 2.048 3.895 1.00 97.62 103 LEU A N 1
ATOM 731 C CA . LEU A 1 103 ? -3.126 1.454 3.550 1.00 97.62 103 LEU A CA 1
ATOM 732 C C . LEU A 1 103 ? -2.657 1.861 2.144 1.00 97.62 103 LEU A C 1
ATOM 734 O O . LEU A 1 103 ? -1.492 2.204 1.965 1.00 97.62 103 LEU A O 1
ATOM 738 N N . HIS A 1 104 ? -3.560 1.902 1.156 1.00 96.06 104 HIS A N 1
ATOM 739 C CA . HIS A 1 104 ? -3.223 2.400 -0.183 1.00 96.06 104 HIS A CA 1
ATOM 740 C C . HIS A 1 104 ? -2.747 3.855 -0.149 1.00 96.06 104 HIS A C 1
ATOM 742 O O . HIS A 1 104 ? -1.778 4.194 -0.825 1.00 96.06 104 HIS A O 1
ATOM 748 N N . LEU A 1 105 ? -3.419 4.708 0.632 1.00 95.12 105 LEU A N 1
ATOM 749 C CA . LEU A 1 105 ? -3.051 6.118 0.763 1.00 95.12 105 LEU A CA 1
ATOM 750 C C . LEU A 1 105 ? -1.668 6.272 1.397 1.00 95.12 105 LEU A C 1
ATOM 752 O O . LEU A 1 105 ? -0.850 7.011 0.861 1.00 95.12 105 LEU A O 1
ATOM 756 N N . ALA A 1 106 ? -1.380 5.534 2.472 1.00 97.06 106 ALA A N 1
ATOM 757 C CA . ALA A 1 106 ? -0.074 5.567 3.125 1.00 97.06 106 ALA A CA 1
ATOM 758 C C . ALA A 1 106 ? 1.058 5.096 2.189 1.00 97.06 106 ALA A C 1
ATOM 760 O O . ALA A 1 106 ? 2.101 5.743 2.119 1.00 97.06 106 ALA A O 1
ATOM 761 N N . CYS A 1 107 ? 0.845 4.021 1.419 1.00 96.88 107 CYS A N 1
ATOM 762 C CA . CYS A 1 107 ? 1.838 3.508 0.466 1.00 96.88 107 CYS A CA 1
ATOM 763 C C . CYS A 1 107 ? 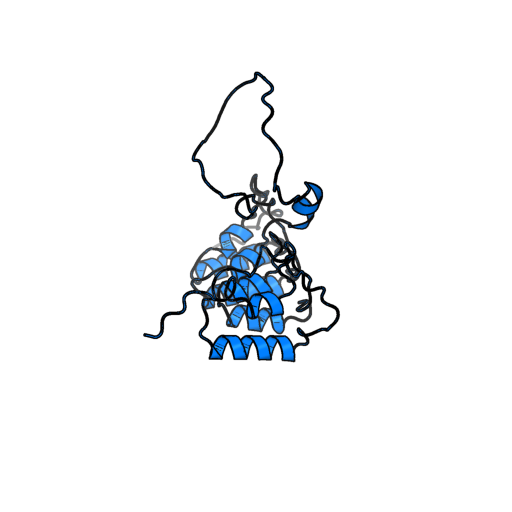2.055 4.422 -0.751 1.00 96.88 107 CYS A C 1
ATOM 765 O O . CYS A 1 107 ? 3.157 4.459 -1.296 1.00 96.88 107 CYS A O 1
ATOM 767 N N . ALA A 1 108 ? 1.028 5.161 -1.175 1.00 94.56 108 ALA A N 1
ATOM 768 C CA . ALA A 1 108 ? 1.103 6.076 -2.314 1.00 94.56 108 ALA A CA 1
ATOM 769 C C . ALA A 1 108 ? 1.792 7.413 -1.996 1.00 94.56 108 ALA A C 1
ATOM 771 O O . ALA A 1 108 ? 2.018 8.201 -2.914 1.00 94.56 108 ALA A O 1
ATOM 772 N N . ARG A 1 109 ? 2.107 7.690 -0.724 1.00 93.44 109 ARG A N 1
ATOM 773 C CA . ARG A 1 109 ? 2.803 8.916 -0.326 1.00 93.44 109 ARG A CA 1
ATOM 774 C C . ARG A 1 109 ? 4.201 8.945 -0.913 1.00 93.44 109 ARG A C 1
ATOM 776 O O . ARG A 1 109 ? 5.001 8.046 -0.669 1.00 93.44 109 ARG A O 1
ATOM 783 N N . ASP A 1 110 ? 4.480 10.023 -1.622 1.00 92.06 110 ASP A N 1
ATOM 784 C CA . ASP A 1 110 ? 5.780 10.336 -2.199 1.00 92.06 110 ASP A CA 1
ATOM 785 C C . ASP A 1 110 ? 6.543 11.415 -1.412 1.00 92.06 110 ASP A C 1
ATOM 787 O O . ASP A 1 110 ? 7.535 11.975 -1.877 1.00 92.06 110 ASP A O 1
ATOM 791 N N . TYR A 1 111 ? 6.050 11.702 -0.209 1.00 92.75 111 TYR A N 1
ATOM 792 C CA . TYR A 1 111 ? 6.634 12.582 0.786 1.00 92.75 111 TYR A CA 1
ATOM 793 C C . TYR A 1 111 ? 6.639 11.876 2.140 1.00 92.75 111 TYR A C 1
ATOM 795 O O . TYR A 1 111 ? 5.802 11.007 2.412 1.00 92.75 111 TYR A O 1
ATOM 803 N N . ASP A 1 112 ? 7.555 12.294 3.017 1.00 95.44 112 ASP A N 1
ATOM 804 C CA . ASP A 1 112 ? 7.587 11.865 4.419 1.00 95.44 112 ASP A CA 1
ATOM 805 C C . ASP A 1 112 ? 7.554 10.328 4.566 1.00 95.44 112 ASP A C 1
ATOM 807 O O . ASP A 1 112 ? 6.698 9.739 5.233 1.00 95.44 112 ASP A O 1
ATOM 811 N N . HIS A 1 113 ? 8.485 9.670 3.863 1.00 95.88 113 HIS A N 1
ATOM 812 C CA . HIS A 1 113 ? 8.566 8.210 3.784 1.00 95.88 113 HIS A CA 1
ATOM 813 C C . HIS A 1 113 ? 8.742 7.558 5.157 1.00 95.88 113 HIS A C 1
ATOM 815 O O . HIS A 1 113 ? 8.220 6.466 5.379 1.00 95.88 113 HIS A O 1
ATOM 821 N N . GLU A 1 114 ? 9.431 8.222 6.088 1.00 96.94 114 GLU A N 1
ATOM 822 C CA . GLU A 1 114 ? 9.650 7.718 7.443 1.00 96.94 114 GLU A CA 1
ATOM 823 C C . GLU A 1 114 ? 8.322 7.525 8.189 1.00 96.94 114 GLU A C 1
ATOM 825 O O . GLU A 1 114 ? 8.036 6.433 8.686 1.00 96.94 114 GLU A O 1
ATOM 830 N N . ASN A 1 115 ? 7.469 8.552 8.231 1.00 97.88 115 ASN A N 1
ATOM 831 C CA . ASN A 1 115 ? 6.191 8.454 8.934 1.00 97.88 115 ASN A CA 1
ATOM 832 C C . ASN A 1 115 ? 5.159 7.652 8.137 1.00 97.88 115 ASN A C 1
ATOM 834 O O . ASN A 1 115 ? 4.383 6.912 8.740 1.00 97.88 115 ASN A O 1
ATOM 838 N N . ALA A 1 116 ? 5.200 7.695 6.800 1.00 98.00 116 ALA A N 1
ATOM 839 C CA . ALA A 1 116 ? 4.407 6.791 5.968 1.00 98.00 116 ALA A CA 1
ATOM 840 C C . ALA A 1 116 ? 4.704 5.318 6.303 1.00 98.00 116 ALA A C 1
ATOM 842 O O . ALA A 1 116 ? 3.780 4.530 6.488 1.00 98.00 116 ALA A O 1
ATOM 843 N N . THR A 1 117 ? 5.982 4.964 6.480 1.00 98.19 117 THR A N 1
ATOM 844 C CA . THR A 1 117 ? 6.418 3.612 6.868 1.00 98.19 117 THR A CA 1
ATOM 845 C C . THR A 1 117 ? 5.868 3.213 8.241 1.00 98.19 117 THR A C 1
ATOM 847 O O . THR A 1 117 ? 5.352 2.106 8.395 1.00 98.19 117 THR A O 1
ATOM 850 N N . LYS A 1 118 ? 5.896 4.121 9.229 1.00 98.50 118 LYS A N 1
ATOM 851 C CA . LYS A 1 118 ? 5.294 3.886 10.558 1.00 98.50 118 LYS A CA 1
ATOM 852 C C . LYS A 1 118 ? 3.781 3.662 10.466 1.00 98.50 118 LYS A C 1
ATOM 854 O O . LYS A 1 118 ? 3.260 2.757 11.110 1.00 98.50 118 LYS A O 1
ATOM 859 N N . ILE A 1 119 ? 3.078 4.453 9.652 1.00 98.50 119 ILE A N 1
ATOM 860 C CA . ILE A 1 119 ? 1.632 4.303 9.426 1.00 98.50 119 ILE A CA 1
ATOM 861 C C . ILE A 1 119 ? 1.321 2.953 8.767 1.00 98.50 119 ILE A C 1
ATOM 863 O O . ILE A 1 119 ? 0.415 2.253 9.217 1.00 98.50 119 ILE A O 1
ATOM 867 N N . VAL A 1 120 ? 2.085 2.559 7.742 1.00 98.38 120 VAL A N 1
ATOM 868 C CA . VAL A 1 120 ? 1.943 1.253 7.080 1.00 98.38 120 VAL A CA 1
ATOM 869 C C . VAL A 1 120 ? 2.131 0.115 8.082 1.00 98.38 120 VAL A C 1
ATOM 871 O O . VAL A 1 120 ? 1.292 -0.781 8.130 1.00 98.38 120 VAL A O 1
ATOM 874 N N . GLN A 1 121 ? 3.171 0.177 8.920 1.00 98.44 121 GLN A N 1
ATOM 875 C CA . GLN A 1 121 ? 3.402 -0.817 9.969 1.00 98.44 121 GLN A CA 1
ATOM 876 C C . GLN A 1 121 ? 2.204 -0.917 10.925 1.00 98.44 121 GLN A C 1
ATOM 878 O O . GLN A 1 121 ? 1.674 -2.007 11.115 1.00 98.44 121 GLN A O 1
ATOM 883 N N . LEU A 1 122 ? 1.717 0.217 11.448 1.00 98.19 122 LEU A N 1
ATOM 884 C CA . LEU A 1 122 ? 0.557 0.251 12.347 1.00 98.19 122 LEU A CA 1
ATOM 885 C C . LEU A 1 122 ? -0.694 -0.377 11.719 1.00 98.19 122 LEU A C 1
ATOM 887 O O . LEU A 1 122 ? -1.424 -1.104 12.388 1.00 98.19 122 LEU A O 1
ATOM 891 N N . MET A 1 123 ? -0.955 -0.102 10.441 1.00 98.00 123 MET A N 1
ATOM 892 C CA . MET A 1 123 ? -2.110 -0.664 9.739 1.00 98.00 123 MET A CA 1
ATOM 893 C C . MET A 1 123 ? -1.979 -2.175 9.540 1.00 98.00 123 MET A C 1
ATOM 895 O O . MET A 1 123 ? -2.956 -2.896 9.741 1.00 98.00 123 MET A O 1
ATOM 899 N N . LEU A 1 124 ? -0.793 -2.663 9.164 1.00 98.12 124 LEU A N 1
ATOM 900 C CA . LEU A 1 124 ? -0.533 -4.098 9.021 1.00 98.12 124 LEU A CA 1
ATOM 901 C C . LEU A 1 124 ? -0.678 -4.827 10.364 1.00 98.12 124 LEU A C 1
ATOM 903 O O . LEU A 1 124 ? -1.346 -5.859 10.420 1.00 98.12 124 LEU A O 1
ATOM 907 N N . ASP A 1 125 ? -0.146 -4.249 11.445 1.00 97.50 125 ASP A N 1
ATOM 908 C CA . ASP A 1 125 ? -0.275 -4.785 12.807 1.00 97.50 125 ASP A CA 1
ATOM 909 C C . ASP A 1 125 ? -1.739 -4.820 13.273 1.00 97.50 125 ASP A C 1
ATOM 911 O O . ASP A 1 125 ? -2.158 -5.755 13.954 1.00 97.50 125 ASP A O 1
ATOM 915 N N . ALA A 1 126 ? -2.549 -3.849 12.840 1.00 96.94 126 ALA A N 1
ATOM 916 C CA . ALA A 1 126 ? -3.994 -3.818 13.062 1.00 96.94 126 ALA A CA 1
ATOM 917 C C . ALA A 1 126 ? -4.797 -4.738 12.115 1.00 96.94 126 ALA A C 1
ATOM 919 O O . ALA A 1 126 ? -6.027 -4.712 12.117 1.00 96.94 126 ALA A O 1
ATOM 920 N N . GLY A 1 127 ? -4.131 -5.558 11.297 1.00 96.38 127 GLY A N 1
ATOM 921 C CA . GLY A 1 127 ? -4.778 -6.557 10.448 1.00 96.38 127 GLY A CA 1
ATOM 922 C C . GLY A 1 127 ? -5.267 -6.044 9.093 1.00 96.38 127 GLY A C 1
ATOM 923 O O . GLY A 1 127 ? -6.117 -6.694 8.480 1.00 96.38 127 GLY A O 1
ATOM 924 N N . ALA A 1 128 ? -4.740 -4.919 8.596 1.00 97.44 128 ALA A N 1
ATOM 925 C CA . ALA A 1 128 ? -5.017 -4.457 7.237 1.00 97.44 128 ALA A CA 1
ATOM 926 C C . ALA A 1 128 ? -4.724 -5.549 6.200 1.00 97.44 128 ALA A C 1
ATOM 928 O O . ALA A 1 128 ? -3.687 -6.212 6.250 1.00 97.44 128 ALA A O 1
ATOM 929 N N . ASN A 1 129 ? -5.617 -5.717 5.224 1.00 97.00 129 ASN A N 1
ATOM 930 C CA . ASN A 1 129 ? -5.387 -6.619 4.103 1.00 97.00 129 ASN A CA 1
ATOM 931 C C . ASN A 1 129 ? -4.463 -5.951 3.058 1.00 97.00 129 ASN A C 1
ATOM 933 O O . ASN A 1 129 ? -4.901 -5.015 2.381 1.00 97.00 129 ASN A O 1
ATOM 937 N N . PRO A 1 130 ? -3.219 -6.437 2.864 1.00 96.94 130 PRO A N 1
ATOM 938 C CA . PRO A 1 130 ? -2.258 -5.832 1.940 1.00 96.94 130 PRO A CA 1
ATOM 939 C C . PRO A 1 130 ? -2.519 -6.170 0.464 1.00 96.94 130 PRO A C 1
ATOM 941 O O . PRO A 1 130 ? -1.766 -5.721 -0.394 1.00 96.94 130 PRO A O 1
ATOM 944 N N . ASN A 1 131 ? -3.547 -6.969 0.155 1.00 95.12 131 ASN A N 1
ATOM 945 C CA . ASN A 1 131 ? -3.826 -7.462 -1.201 1.00 95.12 131 ASN A CA 1
ATOM 946 C C . ASN A 1 131 ? -5.071 -6.844 -1.836 1.00 95.12 131 ASN A C 1
ATOM 948 O O . ASN A 1 131 ? -5.412 -7.198 -2.965 1.00 95.12 131 ASN A O 1
ATOM 952 N N . LEU A 1 132 ? -5.782 -5.968 -1.118 1.00 93.06 132 LEU A N 1
ATOM 953 C CA . LEU A 1 132 ? -6.899 -5.241 -1.712 1.00 93.06 132 LEU A CA 1
ATOM 954 C C . LEU A 1 132 ? -6.385 -4.408 -2.884 1.00 93.06 132 LEU A C 1
ATOM 956 O O . LEU A 1 132 ? -5.275 -3.889 -2.831 1.00 93.06 132 LEU A O 1
ATOM 960 N N . MET A 1 133 ? -7.188 -4.308 -3.938 1.00 89.38 133 MET A N 1
ATOM 961 C CA . MET A 1 133 ? -6.870 -3.471 -5.087 1.00 89.38 133 MET A CA 1
ATOM 962 C C . MET A 1 133 ? -7.618 -2.145 -4.993 1.00 89.38 133 MET A C 1
ATOM 964 O O . MET A 1 133 ? -8.769 -2.101 -4.554 1.00 89.38 133 MET A O 1
ATOM 968 N N . CYS A 1 134 ? -6.958 -1.080 -5.436 1.00 87.25 134 CYS A N 1
ATOM 969 C CA . CYS A 1 134 ? -7.579 0.192 -5.770 1.00 87.25 134 CYS A CA 1
ATOM 970 C C . CYS A 1 134 ? -7.135 0.589 -7.181 1.00 87.25 134 CYS A C 1
ATOM 972 O O . CYS A 1 134 ? -5.937 0.635 -7.467 1.00 87.25 134 CYS A O 1
ATOM 974 N N . ASN A 1 135 ? -8.075 0.846 -8.090 1.00 80.31 135 ASN A N 1
ATOM 975 C CA . ASN A 1 135 ? -7.766 1.239 -9.474 1.00 80.31 135 ASN A CA 1
ATOM 976 C C . ASN A 1 135 ? -6.753 0.305 -10.167 1.00 80.31 135 ASN A C 1
ATOM 978 O O . ASN A 1 135 ? -5.903 0.747 -10.934 1.00 80.31 135 ASN A O 1
ATOM 982 N N . GLY A 1 136 ? -6.817 -0.994 -9.858 1.00 85.06 136 GLY A N 1
ATOM 983 C CA . GLY A 1 136 ? -5.926 -2.003 -10.428 1.00 85.06 136 GLY A CA 1
ATOM 984 C C . GLY A 1 136 ? -4.542 -2.103 -9.790 1.00 85.06 136 GLY A C 1
ATOM 985 O O . GLY A 1 136 ? -3.757 -2.934 -10.233 1.00 85.06 136 GLY A O 1
ATOM 986 N N . HIS A 1 137 ? -4.257 -1.314 -8.756 1.00 89.19 137 HIS A N 1
ATOM 987 C CA . HIS A 1 137 ? -3.013 -1.344 -7.996 1.00 89.19 137 HIS A CA 1
ATOM 988 C C . HIS A 1 137 ? -3.213 -1.958 -6.614 1.00 89.19 137 HIS A C 1
ATOM 990 O O . HIS A 1 137 ? -4.223 -1.710 -5.962 1.00 89.19 137 HIS A O 1
ATOM 996 N N . THR A 1 138 ? -2.213 -2.695 -6.140 1.00 94.06 138 THR A N 1
ATOM 997 C CA . THR A 1 138 ? -2.094 -3.100 -4.732 1.00 94.06 138 THR A CA 1
ATOM 998 C C . THR A 1 138 ? -1.280 -2.067 -3.944 1.00 94.06 138 THR A C 1
ATOM 1000 O O . THR A 1 138 ? -0.498 -1.323 -4.555 1.00 94.06 138 THR A O 1
ATOM 1003 N N . PRO A 1 139 ? -1.359 -2.050 -2.598 1.00 96.56 139 PRO A N 1
ATOM 1004 C CA . PRO A 1 139 ? -0.485 -1.238 -1.752 1.00 96.56 139 PRO A CA 1
ATOM 1005 C C . PRO A 1 139 ? 1.003 -1.407 -2.087 1.00 96.56 139 PRO A C 1
ATOM 1007 O O . PRO A 1 139 ? 1.726 -0.416 -2.163 1.00 96.56 139 PRO A O 1
ATOM 1010 N N . LEU A 1 140 ? 1.441 -2.638 -2.393 1.00 96.69 140 LEU A N 1
ATOM 1011 C CA . LEU A 1 140 ? 2.820 -2.930 -2.804 1.00 96.69 140 LEU A CA 1
ATOM 1012 C C . LEU A 1 140 ? 3.208 -2.202 -4.093 1.00 96.69 140 LEU A C 1
ATOM 1014 O O . LEU A 1 140 ? 4.290 -1.637 -4.194 1.00 96.69 140 LEU A O 1
ATOM 1018 N N . THR A 1 141 ? 2.337 -2.190 -5.098 1.00 93.62 141 THR A N 1
ATOM 1019 C CA . THR A 1 141 ? 2.666 -1.493 -6.351 1.00 93.62 141 THR A CA 1
ATOM 1020 C C . THR A 1 141 ? 2.630 0.022 -6.224 1.00 93.62 141 THR A C 1
ATOM 1022 O O . THR A 1 141 ? 3.377 0.701 -6.924 1.00 93.62 141 THR A O 1
ATOM 1025 N N . LEU A 1 142 ? 1.822 0.555 -5.303 1.00 93.75 142 LEU A N 1
ATOM 1026 C CA . LEU A 1 142 ? 1.823 1.982 -4.996 1.00 93.75 142 LEU A CA 1
ATOM 1027 C C . LEU A 1 142 ? 3.104 2.406 -4.273 1.00 93.75 142 LEU A C 1
ATOM 1029 O O . LEU A 1 142 ? 3.637 3.455 -4.616 1.00 93.75 142 LEU A O 1
ATOM 1033 N N . SER A 1 143 ? 3.638 1.594 -3.350 1.00 95.44 143 SER A N 1
ATOM 1034 C CA . SER A 1 143 ? 4.922 1.902 -2.700 1.00 95.44 143 SER A CA 1
ATOM 1035 C C . SER A 1 143 ? 6.113 1.819 -3.660 1.00 95.44 143 SER A C 1
ATOM 1037 O O . SER A 1 143 ? 7.049 2.608 -3.556 1.00 95.44 143 SER A O 1
ATOM 1039 N N . ILE A 1 144 ? 6.057 0.915 -4.646 1.00 94.19 144 ILE A N 1
ATOM 1040 C CA . ILE A 1 144 ? 7.028 0.860 -5.751 1.00 94.19 144 ILE A CA 1
ATOM 1041 C C . ILE A 1 144 ? 6.962 2.143 -6.592 1.00 94.19 144 ILE A C 1
ATOM 1043 O O . ILE A 1 144 ? 8.004 2.720 -6.891 1.00 94.19 144 ILE A O 1
ATOM 1047 N N . ALA A 1 145 ? 5.758 2.590 -6.966 1.00 90.88 145 ALA A N 1
ATOM 1048 C CA . ALA A 1 145 ? 5.565 3.778 -7.800 1.00 90.88 145 ALA A CA 1
ATOM 1049 C C . ALA A 1 145 ? 5.893 5.094 -7.067 1.00 90.88 145 ALA A C 1
ATOM 1051 O O . ALA A 1 145 ? 6.361 6.052 -7.687 1.00 90.88 145 ALA A O 1
ATOM 1052 N N . SER A 1 146 ? 5.678 5.152 -5.748 1.00 91.06 146 SER A N 1
ATOM 1053 C CA . SER A 1 146 ? 6.076 6.298 -4.920 1.00 91.06 146 SER A CA 1
ATOM 1054 C C . SER A 1 146 ? 7.579 6.335 -4.629 1.00 91.06 146 SER A C 1
ATOM 1056 O O . SER A 1 146 ? 8.088 7.381 -4.236 1.00 91.06 146 SER A O 1
ATOM 1058 N N . GLY A 1 147 ? 8.305 5.235 -4.864 1.00 92.06 147 GLY A N 1
ATOM 1059 C CA . GLY A 1 147 ? 9.731 5.123 -4.545 1.00 92.06 147 GLY A CA 1
ATOM 1060 C C . GLY A 1 147 ? 10.000 4.981 -3.044 1.00 92.06 147 GLY A C 1
ATOM 1061 O O . GLY A 1 147 ? 11.082 5.324 -2.573 1.00 92.06 147 GLY A O 1
ATOM 1062 N N . ASN A 1 148 ? 9.019 4.511 -2.270 1.00 94.38 148 ASN A N 1
ATOM 1063 C CA . ASN A 1 148 ? 9.169 4.302 -0.836 1.00 94.38 148 ASN A CA 1
ATOM 1064 C C . ASN A 1 148 ? 9.651 2.870 -0.549 1.00 94.38 148 ASN A C 1
ATOM 1066 O O . ASN A 1 148 ? 8.862 1.977 -0.223 1.00 94.38 148 ASN A O 1
ATOM 1070 N N . ASP A 1 149 ? 10.965 2.655 -0.664 1.00 94.50 149 ASP A N 1
ATOM 1071 C CA . ASP A 1 149 ? 11.591 1.337 -0.489 1.00 94.50 149 ASP A CA 1
ATOM 1072 C C . ASP A 1 149 ? 11.398 0.757 0.922 1.00 94.50 149 ASP A C 1
ATOM 1074 O O . ASP A 1 149 ? 11.303 -0.459 1.087 1.00 94.50 149 ASP A O 1
ATOM 1078 N N . ALA A 1 150 ? 11.266 1.606 1.946 1.00 96.38 150 ALA A N 1
ATOM 1079 C CA . ALA A 1 150 ? 10.984 1.160 3.310 1.00 96.38 150 ALA A CA 1
ATOM 1080 C C . ALA A 1 150 ? 9.584 0.527 3.416 1.00 96.38 150 ALA A C 1
ATOM 1082 O O . ALA A 1 150 ? 9.437 -0.571 3.959 1.00 96.38 150 ALA A O 1
ATOM 1083 N N . CYS A 1 151 ? 8.567 1.152 2.814 1.00 97.38 151 CYS A N 1
ATOM 1084 C CA . CYS A 1 151 ? 7.234 0.560 2.685 1.00 97.38 151 CYS A CA 1
ATOM 1085 C C . CYS A 1 151 ? 7.243 -0.716 1.834 1.00 97.38 151 CYS A C 1
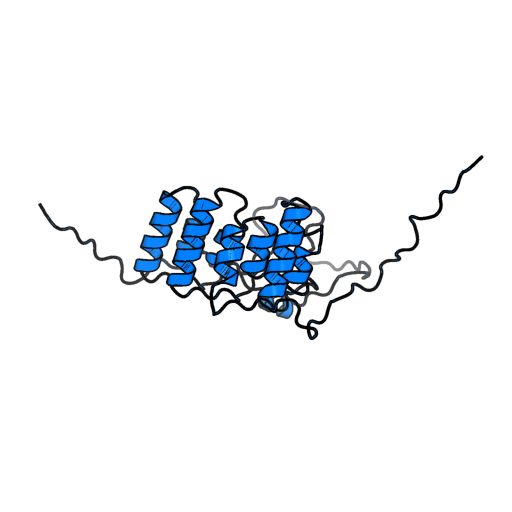ATOM 1087 O O . CYS A 1 151 ? 6.549 -1.675 2.176 1.00 97.38 151 CYS A O 1
ATOM 1089 N N . VAL A 1 152 ? 8.021 -0.758 0.744 1.00 97.06 152 VAL A N 1
ATOM 1090 C CA . VAL A 1 152 ? 8.195 -1.983 -0.057 1.00 97.06 152 VAL A CA 1
ATOM 1091 C C . VAL A 1 152 ? 8.745 -3.109 0.817 1.00 97.06 152 VAL A C 1
ATOM 1093 O O . VAL A 1 152 ? 8.140 -4.177 0.885 1.00 97.06 152 VAL A O 1
ATOM 1096 N N . ALA A 1 153 ? 9.839 -2.868 1.540 1.00 96.81 153 ALA A N 1
ATOM 1097 C CA . ALA A 1 153 ? 10.462 -3.864 2.402 1.00 96.81 153 ALA A CA 1
ATOM 1098 C C . ALA A 1 153 ? 9.511 -4.369 3.500 1.00 96.81 153 ALA A C 1
ATOM 1100 O O . ALA A 1 153 ? 9.469 -5.573 3.764 1.00 96.81 153 ALA A O 1
ATOM 1101 N N . LEU A 1 154 ? 8.721 -3.481 4.118 1.00 97.69 154 LEU A N 1
ATOM 1102 C CA . LEU A 1 154 ? 7.706 -3.876 5.100 1.00 97.69 154 LEU A CA 1
ATOM 1103 C C . LEU A 1 154 ? 6.632 -4.780 4.493 1.00 97.69 154 LEU A C 1
ATOM 1105 O O . LEU A 1 154 ? 6.336 -5.838 5.047 1.00 97.69 154 LEU A O 1
ATOM 1109 N N . LEU A 1 155 ? 6.076 -4.398 3.342 1.00 97.50 155 LEU A N 1
ATOM 1110 C CA . LEU A 1 155 ? 5.037 -5.182 2.680 1.00 97.50 155 LEU A CA 1
ATOM 1111 C C . LEU A 1 155 ? 5.558 -6.547 2.227 1.00 97.50 155 LEU A C 1
ATOM 1113 O O . LEU A 1 155 ? 4.864 -7.539 2.424 1.00 97.50 155 LEU A O 1
ATOM 1117 N N . LEU A 1 156 ? 6.776 -6.627 1.683 1.00 96.25 156 LEU A N 1
ATOM 1118 C CA . LEU A 1 156 ? 7.381 -7.898 1.264 1.00 96.25 156 LEU A CA 1
ATOM 1119 C C . LEU A 1 156 ? 7.685 -8.834 2.442 1.00 96.25 156 LEU A C 1
ATOM 1121 O O . LEU A 1 156 ? 7.616 -10.050 2.285 1.00 96.25 156 LEU A O 1
ATOM 1125 N N . ARG A 1 157 ? 8.004 -8.289 3.624 1.00 95.75 157 ARG A N 1
ATOM 1126 C CA . ARG A 1 157 ? 8.206 -9.079 4.853 1.00 95.75 157 ARG A CA 1
ATOM 1127 C C . ARG A 1 157 ? 6.898 -9.542 5.487 1.00 95.75 157 ARG A C 1
ATOM 1129 O O . ARG A 1 157 ? 6.915 -10.468 6.296 1.00 95.75 157 ARG A O 1
ATOM 1136 N N . HIS A 1 158 ? 5.781 -8.895 5.169 1.00 96.69 158 HIS A N 1
ATOM 1137 C CA . HIS A 1 158 ? 4.499 -9.222 5.768 1.00 96.69 158 HIS A CA 1
ATOM 1138 C C . HIS A 1 158 ? 3.924 -10.520 5.158 1.00 96.69 158 HIS A C 1
ATOM 1140 O O . HIS A 1 158 ? 3.726 -10.598 3.944 1.00 96.69 158 HIS A O 1
ATOM 1146 N N . PRO A 1 159 ? 3.586 -11.541 5.971 1.00 94.00 159 PRO A N 1
ATOM 1147 C CA . PRO A 1 159 ? 3.317 -12.902 5.490 1.00 94.00 159 PRO A CA 1
ATOM 1148 C C . PRO A 1 159 ? 2.060 -13.028 4.623 1.00 94.00 159 PRO A C 1
ATOM 1150 O O . PRO A 1 159 ? 1.928 -13.980 3.861 1.00 94.00 159 PRO A O 1
ATOM 1153 N N . LYS A 1 160 ? 1.115 -12.087 4.741 1.00 95.19 160 LYS A N 1
ATOM 1154 C CA . LYS A 1 160 ? -0.123 -12.100 3.947 1.00 95.19 160 LYS A CA 1
ATOM 1155 C C . LYS A 1 160 ? 0.030 -11.426 2.584 1.00 95.19 160 LYS A C 1
ATOM 1157 O O . LYS A 1 160 ? -0.928 -11.448 1.824 1.00 95.19 160 LYS A O 1
ATOM 1162 N N . THR A 1 161 ? 1.161 -10.797 2.276 1.00 95.31 161 THR A N 1
ATOM 1163 C CA . THR A 1 161 ? 1.327 -10.042 1.028 1.00 95.31 161 THR A CA 1
ATOM 1164 C C . THR A 1 161 ? 1.521 -10.976 -0.162 1.00 95.31 161 THR A C 1
ATOM 1166 O O . THR A 1 161 ? 2.450 -11.778 -0.198 1.00 95.31 161 THR A O 1
ATOM 1169 N N . ASN A 1 162 ? 0.667 -10.844 -1.176 1.00 92.62 162 ASN A N 1
ATOM 1170 C CA . ASN A 1 162 ? 0.775 -11.578 -2.429 1.00 92.62 162 ASN A CA 1
ATOM 1171 C C . ASN A 1 162 ? 1.570 -10.769 -3.464 1.00 92.62 162 ASN A C 1
ATOM 1173 O O . ASN A 1 162 ? 1.031 -9.912 -4.165 1.00 92.62 162 ASN A O 1
ATOM 1177 N N . VAL A 1 163 ? 2.859 -11.080 -3.595 1.00 91.56 163 VAL A N 1
ATOM 1178 C CA . VAL A 1 163 ? 3.770 -10.424 -4.554 1.00 91.56 163 VAL A CA 1
ATOM 1179 C C . VAL A 1 163 ? 3.389 -10.719 -6.013 1.00 91.56 163 VAL A C 1
ATOM 1181 O O . VAL A 1 163 ? 3.626 -9.900 -6.901 1.00 91.56 163 VAL A O 1
ATOM 1184 N N . ASN A 1 164 ? 2.751 -11.867 -6.260 1.00 89.06 164 ASN A N 1
ATOM 1185 C CA . ASN A 1 164 ? 2.329 -12.319 -7.586 1.00 89.06 164 ASN A CA 1
ATOM 1186 C C . ASN A 1 164 ? 0.860 -11.978 -7.887 1.00 89.06 164 ASN A C 1
ATOM 1188 O O . ASN A 1 164 ? 0.265 -12.585 -8.775 1.00 89.06 164 ASN A O 1
ATOM 1192 N N . GLN A 1 165 ? 0.245 -11.052 -7.146 1.00 88.31 165 GLN A N 1
ATOM 1193 C CA . GLN A 1 165 ? -1.123 -10.625 -7.429 1.00 88.31 165 GLN A CA 1
ATOM 1194 C C . GLN A 1 165 ? -1.201 -10.006 -8.833 1.00 88.31 165 GLN A C 1
ATOM 1196 O O . GLN A 1 165 ? -0.459 -9.070 -9.143 1.00 88.31 165 GLN A O 1
ATOM 1201 N N . GLU A 1 166 ? -2.106 -10.522 -9.671 1.00 85.75 166 GLU A N 1
ATOM 1202 C CA . GLU A 1 166 ? -2.386 -9.931 -10.979 1.00 85.75 166 GLU A CA 1
ATOM 1203 C C . GLU A 1 166 ? -3.097 -8.586 -10.800 1.00 85.75 166 GLU A C 1
ATOM 1205 O O . GLU A 1 166 ? -4.122 -8.476 -10.122 1.00 85.75 166 GLU A O 1
ATOM 1210 N N . LEU A 1 167 ? -2.512 -7.562 -11.408 1.00 84.19 167 LEU A N 1
ATOM 1211 C CA . LEU A 1 167 ? -2.995 -6.194 -11.445 1.00 84.19 167 LEU A CA 1
ATOM 1212 C C . LEU A 1 167 ? -3.977 -6.018 -12.601 1.00 84.19 167 LEU A C 1
ATOM 1214 O O . LEU A 1 167 ? -3.903 -6.695 -13.630 1.00 84.19 167 LEU A O 1
ATOM 1218 N N . SER A 1 168 ? -4.886 -5.058 -12.458 1.00 80.50 168 SER A N 1
ATOM 1219 C CA . SER A 1 168 ? -5.846 -4.749 -13.525 1.00 80.50 168 SER A CA 1
ATOM 1220 C C . SER A 1 168 ? -5.217 -3.859 -14.608 1.00 80.50 168 SER A C 1
ATOM 1222 O O . SER A 1 168 ? -4.061 -3.456 -14.514 1.00 80.50 168 SER A O 1
ATOM 1224 N N . HIS A 1 169 ? -5.969 -3.568 -15.674 1.00 70.88 169 HIS A N 1
ATOM 1225 C CA . HIS A 1 169 ? -5.540 -2.689 -16.777 1.00 70.88 169 HIS A CA 1
ATOM 1226 C C . HIS A 1 169 ? -4.277 -3.141 -17.532 1.00 70.88 169 HIS A C 1
ATOM 1228 O O . HIS A 1 169 ? -3.601 -2.333 -18.161 1.00 70.88 169 HIS A O 1
ATOM 1234 N N . GLY A 1 170 ? -3.955 -4.437 -17.491 1.00 68.69 170 GLY A N 1
ATOM 1235 C CA . GLY A 1 170 ? -2.785 -4.979 -18.184 1.00 68.69 170 GLY A CA 1
ATOM 1236 C C . GLY A 1 170 ? -1.450 -4.626 -17.524 1.00 68.69 170 GLY A C 1
ATOM 1237 O O . GLY A 1 170 ? -0.406 -4.820 -18.138 1.00 68.69 170 GLY A O 1
ATOM 1238 N N . LEU A 1 171 ? -1.470 -4.148 -16.275 1.00 71.69 171 LEU A N 1
ATOM 1239 C CA . LEU A 1 171 ? -0.264 -3.822 -15.510 1.00 71.69 171 LEU A CA 1
ATOM 1240 C C . LEU A 1 171 ? 0.567 -5.062 -15.132 1.00 71.69 171 LEU A C 1
ATOM 1242 O O . LEU A 1 171 ? 1.740 -4.926 -14.797 1.00 71.69 171 LEU A O 1
ATOM 1246 N N . GLY A 1 172 ? -0.008 -6.268 -15.210 1.00 85.00 172 GLY A N 1
ATOM 1247 C CA . GLY A 1 172 ? 0.698 -7.521 -14.939 1.00 85.00 172 GLY A CA 1
ATOM 1248 C C . GLY A 1 172 ? 0.846 -7.769 -13.441 1.00 85.00 172 GLY A C 1
ATOM 1249 O O . GLY A 1 172 ? -0.144 -8.036 -12.776 1.00 85.00 172 GLY A O 1
ATOM 1250 N N . SER A 1 173 ? 2.064 -7.697 -12.906 1.00 88.44 173 SER A N 1
ATOM 1251 C CA . SER A 1 173 ? 2.358 -7.884 -11.476 1.00 88.44 173 SER A CA 1
ATOM 1252 C C . SER A 1 173 ? 3.242 -6.764 -10.919 1.00 88.44 173 SER A C 1
ATOM 1254 O O . SER A 1 173 ? 3.686 -5.877 -11.653 1.00 88.44 173 SER A O 1
ATOM 1256 N N . ALA A 1 174 ? 3.561 -6.822 -9.621 1.00 89.88 174 ALA A N 1
ATOM 1257 C CA . ALA A 1 174 ? 4.527 -5.912 -9.000 1.00 89.88 174 ALA A CA 1
ATOM 1258 C C . ALA A 1 174 ? 5.887 -5.897 -9.728 1.00 89.88 174 ALA A C 1
ATOM 1260 O O . ALA A 1 174 ? 6.506 -4.841 -9.855 1.00 89.88 174 ALA A O 1
ATOM 1261 N N . LEU A 1 175 ? 6.317 -7.043 -10.273 1.00 91.00 175 LEU A N 1
ATOM 1262 C CA . LEU A 1 175 ? 7.537 -7.140 -11.075 1.00 91.00 175 LEU A CA 1
ATOM 1263 C C . LEU A 1 175 ? 7.411 -6.358 -12.392 1.00 91.00 175 LEU A C 1
ATOM 1265 O O . LEU A 1 175 ? 8.317 -5.608 -12.744 1.00 91.00 175 LEU A O 1
ATOM 1269 N N . CYS A 1 176 ? 6.273 -6.459 -13.089 1.00 86.94 176 CYS A N 1
ATOM 1270 C CA . CYS A 1 176 ? 6.021 -5.682 -14.308 1.00 86.94 176 CYS A CA 1
ATOM 1271 C C . CYS A 1 176 ? 6.074 -4.170 -14.033 1.00 86.94 176 CYS A C 1
ATOM 1273 O O . CYS A 1 176 ? 6.736 -3.437 -14.770 1.00 86.94 176 CYS A O 1
ATOM 1275 N N . VAL A 1 177 ? 5.457 -3.717 -12.936 1.00 87.31 177 VAL A N 1
ATOM 1276 C CA . VAL A 1 177 ? 5.499 -2.310 -12.502 1.00 87.31 177 VAL A CA 1
ATOM 1277 C C . VAL A 1 177 ? 6.939 -1.857 -12.243 1.00 87.31 177 VAL A C 1
ATOM 1279 O O . VAL A 1 177 ? 7.345 -0.827 -12.771 1.00 87.31 177 VAL A O 1
ATOM 1282 N N . ALA A 1 178 ? 7.737 -2.648 -11.518 1.00 89.94 178 ALA A N 1
ATOM 1283 C CA . ALA A 1 178 ? 9.139 -2.339 -11.220 1.00 89.94 178 ALA A CA 1
ATOM 1284 C C . ALA A 1 178 ? 10.034 -2.254 -12.472 1.00 89.94 178 ALA A C 1
ATOM 1286 O O . ALA A 1 178 ? 10.982 -1.473 -12.516 1.00 89.94 178 ALA A O 1
ATOM 1287 N N . THR A 1 179 ? 9.741 -3.056 -13.499 1.00 87.81 179 THR A N 1
ATOM 1288 C CA . THR A 1 179 ? 10.505 -3.056 -14.761 1.00 87.81 179 THR A CA 1
ATOM 1289 C C . THR A 1 179 ? 10.119 -1.919 -15.710 1.00 87.81 179 THR A C 1
ATOM 1291 O O . THR A 1 179 ? 10.917 -1.523 -16.563 1.00 87.81 179 THR A O 1
ATOM 1294 N N . SER A 1 180 ? 8.906 -1.380 -15.584 1.00 83.12 180 SER A N 1
ATOM 1295 C CA . SER A 1 180 ? 8.375 -0.382 -16.507 1.00 83.12 180 SER A CA 1
ATOM 1296 C C . SER A 1 180 ? 8.767 1.035 -16.099 1.00 83.12 180 SER A C 1
ATOM 1298 O O . SER A 1 180 ? 8.359 1.537 -15.052 1.00 83.12 180 SER A O 1
ATOM 1300 N N . ARG A 1 181 ? 9.463 1.742 -16.999 1.00 75.56 181 ARG A N 1
ATOM 1301 C CA . ARG A 1 181 ? 9.780 3.176 -16.846 1.00 75.56 181 ARG A CA 1
ATOM 1302 C C . ARG A 1 181 ? 8.546 4.079 -16.749 1.00 75.56 181 ARG A C 1
ATOM 1304 O O . ARG A 1 181 ? 8.678 5.217 -16.322 1.00 75.56 181 ARG A O 1
ATOM 1311 N N . ALA A 1 182 ? 7.371 3.593 -17.155 1.00 71.94 182 ALA A N 1
ATOM 1312 C CA . ALA A 1 182 ? 6.130 4.357 -17.060 1.00 71.94 182 ALA A CA 1
ATOM 1313 C C . ALA A 1 182 ? 5.621 4.488 -15.614 1.00 71.94 182 ALA A C 1
ATOM 1315 O O . ALA A 1 182 ? 4.924 5.449 -15.306 1.00 71.94 182 ALA A O 1
ATOM 1316 N N . PHE A 1 183 ? 5.966 3.537 -14.739 1.00 68.38 18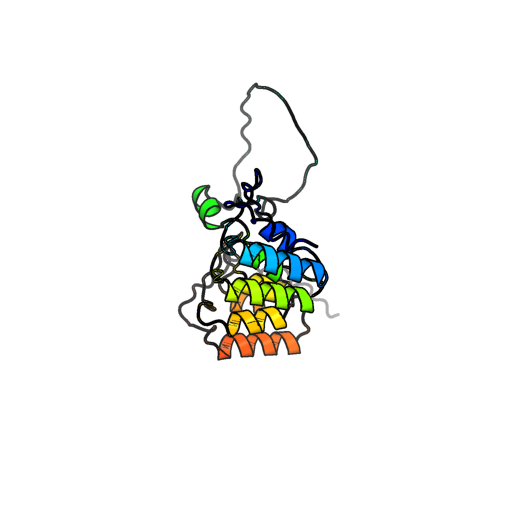3 PHE A N 1
ATOM 1317 C CA . PHE A 1 183 ? 5.495 3.497 -13.350 1.00 68.38 183 PHE A CA 1
ATOM 1318 C C . PHE A 1 183 ? 6.629 3.660 -12.341 1.00 68.38 183 PHE A C 1
ATOM 1320 O O . PHE A 1 183 ? 6.420 4.210 -11.265 1.00 68.38 183 PHE A O 1
ATOM 1327 N N . GLU A 1 184 ? 7.832 3.212 -12.694 1.00 73.12 184 GLU A N 1
ATOM 1328 C CA . GLU A 1 184 ? 9.033 3.361 -11.889 1.00 73.12 184 GLU A CA 1
ATOM 1329 C C . GLU A 1 184 ? 9.953 4.376 -12.575 1.00 73.12 184 GLU A C 1
ATOM 1331 O O . GLU A 1 184 ? 10.603 4.078 -13.580 1.00 73.12 184 GLU A O 1
ATOM 1336 N N . TYR A 1 185 ? 9.973 5.604 -12.061 1.00 75.38 185 TYR A N 1
ATOM 1337 C CA . TYR A 1 185 ? 10.847 6.682 -12.541 1.00 75.38 185 TYR A CA 1
ATOM 1338 C C . TYR A 1 185 ? 11.540 7.439 -11.402 1.00 75.38 185 TYR A C 1
ATOM 1340 O O . TYR A 1 185 ? 12.282 8.382 -11.666 1.00 75.38 185 TYR A O 1
ATOM 1348 N N . ARG A 1 186 ? 11.284 7.053 -10.143 1.00 81.81 186 ARG A N 1
ATOM 1349 C CA . ARG A 1 186 ? 11.804 7.754 -8.962 1.00 81.81 186 ARG A CA 1
ATOM 1350 C C . ARG A 1 186 ? 13.168 7.240 -8.523 1.00 81.81 186 ARG A C 1
ATOM 1352 O O . ARG A 1 186 ? 13.943 8.021 -7.982 1.00 81.81 186 ARG A O 1
ATOM 1359 N N . ARG A 1 187 ? 13.461 5.957 -8.752 1.00 84.69 187 ARG A N 1
ATOM 1360 C CA . ARG A 1 187 ? 14.771 5.370 -8.454 1.00 84.69 187 ARG A CA 1
ATOM 1361 C C . ARG A 1 187 ? 15.723 5.478 -9.629 1.00 84.69 187 ARG A C 1
ATOM 1363 O O . ARG A 1 187 ? 15.316 5.458 -10.794 1.00 84.69 187 ARG A O 1
ATOM 1370 N N . ASP A 1 188 ? 17.004 5.548 -9.295 1.00 89.62 188 ASP A N 1
ATOM 1371 C CA . ASP A 1 188 ? 18.076 5.353 -10.256 1.00 89.62 188 ASP A CA 1
ATOM 1372 C C . ASP A 1 188 ? 18.126 3.894 -10.752 1.00 89.62 188 ASP A C 1
ATOM 1374 O O . ASP A 1 188 ? 17.376 3.013 -10.315 1.00 89.62 188 ASP A O 1
ATOM 1378 N N . THR A 1 189 ? 19.001 3.646 -11.725 1.00 88.31 189 THR A N 1
ATOM 1379 C CA . THR A 1 189 ? 19.093 2.342 -12.389 1.00 88.31 189 THR A CA 1
ATOM 1380 C C . THR A 1 189 ? 19.534 1.235 -11.431 1.00 88.31 189 THR A C 1
ATOM 1382 O O . THR A 1 189 ? 18.984 0.135 -11.506 1.00 88.31 189 THR A O 1
ATOM 1385 N N . ASP A 1 190 ? 20.470 1.511 -10.524 1.00 91.38 190 ASP A N 1
ATOM 1386 C CA . ASP A 1 190 ? 21.022 0.510 -9.611 1.00 91.38 190 ASP A CA 1
ATOM 1387 C C . ASP A 1 190 ? 20.006 0.167 -8.519 1.00 91.38 190 ASP A C 1
ATOM 1389 O O . ASP A 1 190 ? 19.686 -1.008 -8.316 1.00 91.38 190 ASP A O 1
ATOM 1393 N N . ALA A 1 191 ? 19.382 1.181 -7.914 1.00 91.88 191 ALA A N 1
ATOM 1394 C CA . ALA A 1 191 ? 18.313 0.995 -6.934 1.00 91.88 191 ALA A CA 1
ATOM 1395 C C . ALA A 1 191 ? 17.109 0.237 -7.524 1.00 91.88 191 ALA A C 1
ATOM 1397 O O . ALA A 1 191 ? 16.513 -0.624 -6.869 1.00 91.88 191 ALA A O 1
ATOM 1398 N N . ARG A 1 192 ? 16.760 0.488 -8.7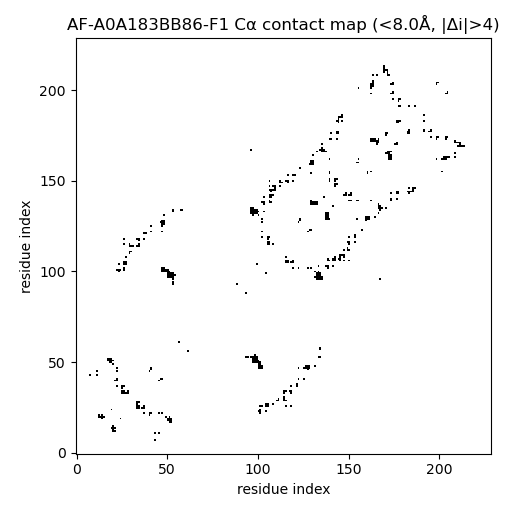94 1.00 90.75 192 ARG A N 1
ATOM 1399 C CA . ARG A 1 192 ? 15.717 -0.281 -9.487 1.00 90.75 192 ARG A CA 1
ATOM 1400 C C . ARG A 1 192 ? 16.116 -1.738 -9.699 1.00 90.75 192 ARG A C 1
ATOM 1402 O O . ARG A 1 192 ? 15.282 -2.627 -9.519 1.00 90.75 192 ARG A O 1
ATOM 1409 N N . ILE A 1 193 ? 17.358 -1.995 -10.105 1.00 92.25 193 ILE A N 1
ATOM 1410 C CA . ILE A 1 193 ? 17.872 -3.360 -10.256 1.00 92.25 193 ILE A CA 1
ATOM 1411 C C . ILE A 1 193 ? 17.797 -4.093 -8.914 1.00 92.25 193 ILE A C 1
ATOM 1413 O O . ILE A 1 193 ? 17.375 -5.251 -8.877 1.00 92.25 193 ILE A O 1
ATOM 1417 N N . ASP A 1 194 ? 18.137 -3.428 -7.814 1.00 94.25 194 ASP A N 1
ATOM 1418 C CA . ASP A 1 194 ? 18.068 -4.020 -6.482 1.00 94.25 194 ASP A CA 1
ATOM 1419 C C . ASP A 1 194 ? 16.632 -4.298 -6.032 1.00 94.25 194 ASP A C 1
ATOM 1421 O O . ASP A 1 194 ? 16.374 -5.391 -5.520 1.00 94.25 194 ASP A O 1
ATOM 1425 N N . LEU A 1 195 ? 15.665 -3.422 -6.334 1.00 93.81 195 LEU A N 1
ATOM 1426 C CA . LEU A 1 195 ? 14.249 -3.761 -6.150 1.00 93.81 195 LEU A CA 1
ATOM 1427 C C . LEU A 1 195 ? 13.874 -5.024 -6.929 1.00 93.81 195 LEU A C 1
ATOM 1429 O O . LEU A 1 195 ? 13.201 -5.910 -6.401 1.00 93.81 195 LEU A O 1
ATOM 1433 N N . ILE A 1 196 ? 14.254 -5.099 -8.205 1.00 93.00 196 ILE A N 1
ATOM 1434 C CA . ILE A 1 196 ? 13.910 -6.242 -9.054 1.00 93.00 196 ILE A CA 1
ATOM 1435 C C . ILE A 1 196 ? 14.494 -7.526 -8.455 1.00 93.00 196 ILE A C 1
ATOM 1437 O O . ILE A 1 196 ? 13.782 -8.526 -8.352 1.00 93.00 196 ILE A O 1
ATOM 1441 N N . LYS A 1 197 ? 15.745 -7.496 -7.979 1.00 93.19 197 LYS A N 1
ATOM 1442 C CA . LYS A 1 197 ? 16.356 -8.624 -7.260 1.00 93.19 197 LYS A CA 1
ATOM 1443 C C . LYS A 1 197 ? 15.571 -8.985 -6.001 1.00 93.19 197 LYS A C 1
ATOM 1445 O O . LYS A 1 197 ? 15.327 -10.168 -5.778 1.00 93.19 197 LYS A O 1
ATOM 1450 N N . GLN A 1 198 ? 15.152 -8.001 -5.202 1.00 93.75 198 GLN A N 1
ATOM 1451 C CA . GLN A 1 198 ? 14.341 -8.239 -4.004 1.00 93.75 198 GLN A CA 1
ATOM 1452 C C . GLN A 1 198 ? 13.021 -8.934 -4.351 1.00 93.75 198 GLN A C 1
ATOM 1454 O O . GLN A 1 198 ? 12.699 -9.954 -3.746 1.00 93.75 198 GLN A O 1
ATOM 1459 N N . LEU A 1 199 ? 12.294 -8.438 -5.358 1.00 92.62 199 LEU A N 1
ATOM 1460 C CA . LEU A 1 199 ? 11.037 -9.033 -5.821 1.00 92.62 199 LEU A CA 1
ATOM 1461 C C . LEU A 1 199 ? 11.234 -10.467 -6.326 1.00 92.62 199 LEU A C 1
ATOM 1463 O O . LEU A 1 199 ? 10.436 -11.341 -6.001 1.00 92.62 199 LEU A O 1
ATOM 1467 N N . ILE A 1 200 ? 12.300 -10.733 -7.085 1.00 92.12 200 ILE A N 1
ATOM 1468 C CA . ILE A 1 200 ? 12.638 -12.089 -7.543 1.00 92.12 200 ILE A CA 1
ATOM 1469 C C . ILE A 1 200 ? 12.958 -12.995 -6.347 1.00 92.12 200 ILE A C 1
ATOM 1471 O O . ILE A 1 200 ? 12.447 -14.113 -6.282 1.00 92.12 200 ILE A O 1
ATOM 1475 N N . GLY A 1 201 ? 13.753 -12.510 -5.389 1.00 90.88 201 GLY A N 1
ATOM 1476 C CA . GLY A 1 201 ? 14.188 -13.267 -4.213 1.00 90.88 201 GLY A CA 1
ATOM 1477 C C . GLY A 1 201 ? 13.038 -13.732 -3.317 1.00 90.88 201 GLY A C 1
ATOM 1478 O O . GLY A 1 201 ? 13.107 -14.822 -2.759 1.00 90.88 201 GLY A O 1
ATOM 1479 N N . VAL A 1 202 ? 11.953 -12.956 -3.235 1.00 89.75 202 VAL A N 1
ATOM 1480 C CA . VAL A 1 202 ? 10.726 -13.335 -2.504 1.00 89.75 202 VAL A CA 1
ATOM 1481 C C . VAL A 1 202 ? 9.719 -14.128 -3.355 1.00 89.75 202 VAL A C 1
ATOM 1483 O O . VAL A 1 202 ? 8.602 -14.382 -2.913 1.00 89.75 202 VAL A O 1
ATOM 1486 N N . GLY A 1 203 ? 10.086 -14.530 -4.578 1.00 84.81 203 GLY A N 1
ATOM 1487 C CA . GLY A 1 203 ? 9.251 -15.362 -5.454 1.00 84.81 203 GLY A CA 1
ATOM 1488 C C . GLY A 1 203 ? 8.326 -14.598 -6.413 1.00 84.81 203 GLY A C 1
ATOM 1489 O O . GLY A 1 203 ? 7.398 -15.191 -6.968 1.00 84.81 203 GLY A O 1
ATOM 1490 N N . GLY A 1 204 ? 8.572 -13.306 -6.650 1.00 78.00 204 GLY A N 1
ATOM 1491 C CA . GLY A 1 204 ? 7.802 -12.434 -7.554 1.00 78.00 204 GLY A CA 1
ATOM 1492 C C . GLY A 1 204 ? 7.957 -12.723 -9.057 1.00 78.00 204 GLY A C 1
ATOM 1493 O O . GLY A 1 204 ? 7.337 -12.053 -9.880 1.00 78.00 204 GLY A O 1
ATOM 1494 N N . ALA A 1 205 ? 8.783 -13.707 -9.432 1.00 71.31 205 ALA A N 1
ATOM 1495 C CA . ALA A 1 205 ? 9.029 -14.131 -10.815 1.00 71.31 205 ALA A CA 1
ATOM 1496 C C . ALA A 1 205 ? 8.325 -15.455 -11.167 1.00 71.31 205 ALA A C 1
ATOM 1498 O O . ALA A 1 205 ? 8.879 -16.313 -11.856 1.00 71.31 205 ALA A O 1
ATOM 1499 N N . SER A 1 206 ? 7.100 -15.657 -10.680 1.00 65.88 206 SER A N 1
ATOM 1500 C CA . SER A 1 206 ? 6.356 -16.883 -10.975 1.00 65.88 206 SER A CA 1
ATOM 1501 C C . SER A 1 206 ? 5.848 -16.899 -12.427 1.00 65.88 206 SER A C 1
ATOM 1503 O O . SER A 1 206 ? 5.018 -16.087 -12.829 1.00 65.88 206 SER A O 1
ATOM 1505 N N . VAL A 1 207 ? 6.313 -17.884 -13.206 1.00 52.41 207 VAL A N 1
ATOM 1506 C CA . VAL A 1 207 ? 6.112 -18.095 -14.664 1.00 52.41 207 VAL A CA 1
ATOM 1507 C C . VAL A 1 207 ? 4.658 -18.253 -15.149 1.00 52.41 207 VAL A C 1
ATOM 1509 O O . VAL A 1 207 ? 4.425 -18.475 -16.334 1.00 52.41 207 VAL A O 1
ATOM 1512 N N . ARG A 1 208 ? 3.658 -18.151 -14.267 1.00 54.03 208 ARG A N 1
ATOM 1513 C CA . ARG A 1 208 ? 2.233 -18.288 -14.625 1.00 54.03 208 ARG A CA 1
ATOM 1514 C C . ARG A 1 208 ? 1.512 -16.968 -14.892 1.00 54.03 208 ARG A C 1
ATOM 1516 O O . ARG A 1 208 ? 0.361 -17.006 -15.315 1.00 54.03 208 ARG A O 1
ATOM 1523 N N . LEU A 1 209 ? 2.170 -15.834 -14.669 1.00 53.41 209 LEU A N 1
ATOM 1524 C CA . LEU A 1 209 ? 1.568 -14.518 -14.865 1.00 53.41 209 LEU A CA 1
ATOM 1525 C C . LEU A 1 209 ? 1.339 -14.246 -16.355 1.00 53.41 209 LEU A C 1
ATOM 1527 O O . LEU A 1 209 ? 2.278 -14.246 -17.157 1.00 53.41 209 LEU A O 1
ATOM 1531 N N . ARG A 1 210 ? 0.082 -13.998 -16.739 1.00 52.22 210 ARG A N 1
ATOM 1532 C CA . ARG A 1 210 ? -0.243 -13.579 -18.106 1.00 52.22 210 ARG A CA 1
ATOM 1533 C C . ARG A 1 210 ? 0.199 -12.131 -18.284 1.00 52.22 210 ARG A C 1
ATOM 1535 O O . ARG A 1 210 ? -0.502 -11.207 -17.889 1.00 52.22 210 ARG A O 1
ATOM 1542 N N . MET A 1 211 ? 1.354 -11.915 -18.909 1.00 45.53 211 MET A N 1
ATOM 1543 C CA . MET A 1 211 ? 1.702 -10.576 -19.380 1.00 45.53 211 MET A CA 1
ATOM 1544 C C . MET A 1 211 ? 0.696 -10.165 -20.457 1.00 45.53 211 MET A C 1
ATOM 1546 O O . MET A 1 211 ? 0.619 -10.790 -21.519 1.00 45.53 211 MET A O 1
ATOM 1550 N N . PHE A 1 212 ? -0.077 -9.112 -20.203 1.00 43.94 212 PHE A N 1
ATOM 1551 C CA . PHE A 1 212 ? -0.840 -8.469 -21.261 1.00 43.94 212 PHE A CA 1
ATOM 1552 C C . PHE A 1 212 ? 0.141 -7.678 -22.124 1.00 43.94 212 PHE A C 1
ATOM 1554 O O . PHE A 1 212 ? 0.558 -6.578 -21.777 1.00 43.94 212 PHE A O 1
ATOM 1561 N N . VAL A 1 213 ? 0.552 -8.266 -23.246 1.00 43.75 213 VAL A N 1
ATOM 1562 C CA . VAL A 1 213 ? 1.251 -7.530 -24.298 1.00 43.75 213 VAL A CA 1
ATOM 1563 C C . VAL A 1 213 ? 0.178 -6.739 -25.048 1.00 43.75 213 VAL A C 1
ATOM 1565 O O . VAL A 1 213 ? -0.636 -7.370 -25.733 1.00 43.75 213 VAL A O 1
ATOM 1568 N N . PRO A 1 214 ? 0.120 -5.395 -24.947 1.00 37.59 214 PRO A N 1
ATOM 1569 C CA . PRO A 1 214 ? -0.777 -4.627 -25.797 1.00 37.59 214 PRO A CA 1
ATOM 1570 C C . PRO A 1 214 ? -0.442 -4.973 -27.249 1.00 37.59 214 PRO A C 1
ATOM 1572 O O . PRO A 1 214 ? 0.710 -4.853 -27.678 1.00 37.59 214 PRO A O 1
ATOM 1575 N N . ARG A 1 215 ? -1.430 -5.480 -28.003 1.00 35.72 215 ARG A N 1
ATOM 1576 C CA . ARG A 1 215 ? -1.262 -5.741 -29.439 1.00 35.72 215 ARG A CA 1
ATOM 1577 C C . ARG A 1 215 ? -0.740 -4.452 -30.066 1.00 35.72 215 ARG A C 1
ATOM 1579 O O . ARG A 1 215 ? -1.382 -3.414 -29.932 1.00 35.72 215 ARG A O 1
ATOM 1586 N N . LYS A 1 216 ? 0.448 -4.537 -30.678 1.00 36.38 216 LYS A N 1
ATOM 1587 C CA . LYS A 1 216 ? 1.183 -3.432 -31.304 1.00 36.38 216 LYS A CA 1
ATOM 1588 C C . LYS A 1 216 ? 0.215 -2.408 -31.917 1.00 36.38 216 LYS A C 1
ATOM 1590 O O . LYS A 1 216 ? -0.401 -2.699 -32.937 1.00 36.38 216 LYS A O 1
ATOM 1595 N N . ARG A 1 217 ? 0.147 -1.188 -31.372 1.00 41.94 217 ARG A N 1
ATOM 1596 C CA . ARG A 1 217 ? 0.065 -0.033 -32.275 1.00 41.94 217 ARG A CA 1
ATOM 1597 C C . ARG A 1 217 ? 1.434 0.023 -32.938 1.00 41.94 217 ARG A C 1
ATOM 1599 O O . ARG A 1 217 ? 2.441 -0.004 -32.238 1.00 41.94 217 ARG A O 1
ATOM 1606 N N . ASN A 1 218 ? 1.433 -0.085 -34.261 1.00 37.19 218 ASN A N 1
ATOM 1607 C CA . ASN A 1 218 ? 2.588 -0.204 -35.146 1.00 37.19 218 ASN A CA 1
ATOM 1608 C C . ASN A 1 218 ? 3.885 0.381 -34.559 1.00 37.19 218 ASN A C 1
ATOM 1610 O O . ASN A 1 218 ? 4.106 1.583 -34.582 1.00 37.19 218 ASN A O 1
ATOM 1614 N N . LEU A 1 219 ? 4.778 -0.500 -34.099 1.00 37.66 219 LEU A N 1
ATOM 1615 C CA . LEU A 1 219 ? 6.194 -0.204 -33.832 1.00 37.66 219 LEU A CA 1
ATOM 1616 C C . LEU A 1 219 ? 6.996 -0.106 -35.150 1.00 37.66 219 LEU A C 1
ATOM 1618 O O . LEU A 1 219 ? 8.147 -0.523 -35.224 1.00 37.66 219 LEU A O 1
ATOM 1622 N N . CYS A 1 220 ? 6.374 0.419 -36.204 1.00 35.38 220 CYS A N 1
ATOM 1623 C CA . CYS A 1 220 ? 7.010 0.764 -37.468 1.00 35.38 220 CYS A CA 1
ATOM 1624 C C . CYS A 1 220 ? 6.775 2.253 -37.683 1.00 35.38 220 CYS A C 1
ATOM 1626 O O . CYS A 1 220 ? 5.741 2.610 -38.225 1.00 35.38 220 CYS A O 1
ATOM 1628 N N . GLU A 1 221 ? 7.695 3.073 -37.170 1.00 37.28 221 GLU A N 1
ATOM 1629 C CA . GLU A 1 221 ? 8.118 4.382 -37.703 1.00 37.28 221 GLU A CA 1
ATOM 1630 C C . GLU A 1 221 ? 8.944 5.113 -36.632 1.00 37.28 221 GLU A C 1
ATOM 1632 O O . GLU A 1 221 ? 8.491 6.048 -35.989 1.00 37.28 221 GLU A O 1
ATOM 1637 N N . CYS A 1 222 ? 10.169 4.643 -36.374 1.00 30.41 222 CYS A N 1
ATOM 1638 C CA . CYS A 1 222 ? 11.210 5.498 -35.777 1.00 30.41 222 CYS A CA 1
ATOM 1639 C C . CYS A 1 222 ? 12.641 5.023 -36.090 1.00 30.41 222 CYS A C 1
ATOM 1641 O O . CYS A 1 222 ? 13.592 5.383 -35.406 1.00 30.41 222 CYS A O 1
ATOM 1643 N N . MET A 1 223 ? 12.816 4.216 -37.142 1.00 31.95 223 MET A N 1
ATOM 1644 C CA . MET A 1 223 ? 14.135 3.871 -37.683 1.00 31.95 223 MET A CA 1
ATOM 1645 C C . MET A 1 223 ? 14.096 3.967 -39.204 1.00 31.95 223 MET A C 1
ATOM 1647 O O . MET A 1 223 ? 14.087 2.956 -39.897 1.00 31.95 223 MET A O 1
ATOM 1651 N N . SER A 1 224 ? 13.996 5.188 -39.724 1.00 38.00 224 SER A N 1
ATOM 1652 C CA . SER A 1 224 ? 14.351 5.521 -41.109 1.00 38.00 224 SER A CA 1
ATOM 1653 C C . SER A 1 224 ? 14.481 7.035 -41.248 1.00 38.00 224 SER A C 1
ATOM 1655 O O . SER A 1 224 ? 13.603 7.681 -41.800 1.00 38.00 224 SER A O 1
ATOM 1657 N N . GLN A 1 225 ? 15.582 7.600 -40.750 1.00 34.03 225 GLN A N 1
ATOM 1658 C CA . GLN A 1 225 ? 16.229 8.723 -41.431 1.00 34.03 225 GLN A CA 1
ATOM 1659 C C . GLN A 1 225 ? 17.736 8.468 -41.434 1.00 34.03 225 GLN A C 1
ATOM 1661 O O . GLN A 1 225 ? 18.482 8.852 -40.540 1.00 34.03 225 GLN A O 1
ATOM 1666 N N . THR A 1 226 ? 18.141 7.721 -42.456 1.00 36.78 226 THR A N 1
ATOM 1667 C CA . THR A 1 226 ? 19.480 7.733 -43.031 1.00 36.78 226 THR A CA 1
ATOM 1668 C C . THR A 1 226 ? 19.799 9.143 -43.508 1.00 36.78 226 THR A C 1
ATOM 1670 O O . THR A 1 226 ? 19.050 9.665 -44.325 1.00 36.78 226 THR A O 1
ATOM 1673 N N . THR A 1 227 ? 20.942 9.696 -43.104 1.00 31.33 227 THR A N 1
ATOM 1674 C CA . THR A 1 227 ? 21.844 10.332 -44.077 1.00 31.33 227 THR A CA 1
ATOM 1675 C C . THR A 1 227 ? 23.272 10.305 -43.542 1.00 31.33 227 THR A C 1
ATOM 1677 O O . THR A 1 227 ? 23.666 11.137 -42.733 1.00 31.33 227 THR A O 1
ATOM 1680 N N . CYS A 1 228 ? 24.036 9.314 -44.000 1.00 30.33 228 CYS A N 1
ATOM 1681 C CA . CYS A 1 228 ? 25.436 9.537 -44.331 1.00 30.33 228 CYS A CA 1
ATOM 1682 C C . CYS A 1 228 ? 25.462 10.156 -45.731 1.00 30.33 228 CYS A C 1
ATOM 1684 O O . CYS A 1 228 ? 24.930 9.546 -46.661 1.00 30.33 228 CYS A O 1
ATOM 1686 N N . VAL A 1 229 ? 26.084 11.327 -45.854 1.00 41.50 229 VAL A N 1
ATOM 1687 C CA . VAL A 1 229 ? 26.875 11.762 -47.015 1.00 41.50 229 VAL A CA 1
ATOM 1688 C C . VAL A 1 229 ? 28.117 12.426 -46.446 1.00 41.50 229 VAL A C 1
ATOM 1690 O O . VAL A 1 229 ? 27.943 13.228 -45.501 1.00 41.50 229 VAL A O 1
#

pLDDT: mean 74.49, std 24.14, range [28.55, 98.5]

InterPro domains:
  IPR002110 Ankyrin repeat [PF00023] (18-50)
  IPR002110 Ankyrin repeat [PF12796] (95-164)
  IPR002110 Ankyrin repeat [PS50088] (18-53)
  IPR002110 Ankyrin repeat [PS50088] (98-135)
  IPR002110 Ankyrin repeat [SM00248] (18-50)
  IPR002110 Ankyrin repeat [SM00248] (98-132)
  IPR002110 Ankyrin repeat [SM00248] (135-165)
  IPR036770 Ankyrin repeat-containing domain superfamily [G3DSA:1.25.40.20] (11-218)
  IPR036770 Ankyrin repeat-containing domain superfamily [SSF48403] (15-166)
  IPR053064 Ankyrin repeat and MYND domain-containing protein [PTHR15897] (10-203)

Mean predicted aligned error: 13.44 Å

Radius of gyration: 21.87 Å; Cα contacts (8 Å, |Δi|>4): 301; chains: 1; bounding box: 61×41×87 Å

Foldseek 3Di:
DDPPPPPDPLDADAADPQQHGQLLVLLQDADVSSLVSNLVCLVSVNQQQRFGHADCPLPPPPPDDDDDDDDDDDDDDDDDDDDDDDPDCDPVNSVQQIHDGSLLSLLLDLPRLVSSLSSNVSSVVSPHQQQRHHRQDGSLLSNQLSVSVSSNVVLLPRPNRDQQDQTPPLCWGSLSLLPDCVRHVPDDPVVSVVVNVSSVVSPNPDPPTDRPDPDDPDPPDDPDDDDDD

Solvent-accessible surface area (backbone atoms only — not comparable to full-atom values): 13905 Å² total; per-residue (Å²): 133,80,88,75,75,70,77,72,67,96,62,74,79,80,52,45,99,58,36,46,39,75,54,41,59,26,38,67,42,68,58,68,64,16,40,50,49,38,52,53,40,47,74,64,68,50,69,43,59,53,51,20,47,66,71,67,89,76,52,97,72,83,74,81,87,73,95,74,83,84,87,83,86,91,82,90,82,91,78,95,73,88,90,82,85,80,83,84,74,48,77,68,58,57,63,70,17,35,15,51,25,25,50,37,49,21,28,46,38,72,60,63,55,71,44,28,34,54,41,43,50,53,35,49,74,71,64,30,63,57,65,55,39,31,78,30,36,33,30,58,44,31,7,54,46,34,52,27,63,67,43,35,54,53,44,72,70,37,91,80,45,59,56,69,46,78,34,45,95,56,48,27,30,47,53,46,37,62,72,32,68,89,49,34,72,74,60,56,74,65,61,40,50,49,50,52,50,52,42,44,73,78,58,33,70,57,91,80,67,72,69,54,72,76,78,74,76,72,91,76,85,87,86,83,82,86,78,92,128

Secondary structure (DSSP, 8-state):
---------SSPPPPPTT---HHHHHHH--HHHHHHHHHHHHHTT--TT------GGGSTT-SS--------------------------HHHHHTT-PPPHHHHHHT--S-HHHHHHHHHHHHHTT--TT--BTTB-HHHHHHHHT-HHHHHHHHHSTT--TTPPBTTTTB-HHHHHH-TTT--SS-HHHHHHHHHHHHHTT---TT--------S---SSS------

Sequence (229 aa):
LSDAVTELPDALPAPSLDGLTPLHYAALLPGMEGVQICSLLLKASADPSRQATADKSFTINSSGGTNKSASGSSRGQNSSTNLTGQDYVTTEQRALLGGRTPLHLACARDYDHENATKIVQLMLDAGANPNLMCNGHTPLTLSIASGNDACVALLLRHPKTNVNQELSHGLGSALCVATSRAFEYRRDTDARIDLIKQLIGVGGASVRLRMFVPRKRNLCECMSQTTCV